Protein AF-A0A536A4E0-F1 (afdb_monomer)

Secondary structure (DSSP, 8-state):
-----HHHHHHH--HHHHHHHHHT-EEEEEEEE-TT-SSS-SEEEEEEEE-TTT--EEEEEEHHHHHHHHHHHHHHHHHHHHS-TT--EEEEE--SHHHHHHHHHHHHHS--SEEEEE-S-HHHHHHHHHHHHHH-TT-EEEE-SSHHHHHTT-SEEEE----SS-SB-GGGPPTT-EEEE----TT--SB-HHHHHHEEEEES-HHHHHSPTTTS-HHHHHHHHTTS--GGGEEEEHHHHHTTSS----STT-EEEEE----HHHHHHHHHHTT-SSSS-HHHHTT-S----------TT----------PPP--------

Structure (mmCIF, N/CA/C/O backbone):
data_AF-A0A536A4E0-F1
#
_entry.id   AF-A0A536A4E0-F1
#
loop_
_atom_site.group_PDB
_atom_site.id
_atom_site.type_symbol
_atom_site.label_atom_id
_atom_site.label_alt_id
_atom_site.label_comp_id
_atom_site.label_asym_id
_atom_site.label_entity_id
_atom_site.label_seq_id
_atom_site.pdbx_PDB_ins_code
_atom_site.Cartn_x
_atom_site.Cartn_y
_atom_site.Cartn_z
_atom_site.occupancy
_atom_site.B_iso_or_equiv
_atom_site.auth_seq_id
_atom_site.auth_comp_id
_atom_site.auth_asym_id
_atom_site.auth_atom_id
_atom_site.pdbx_PDB_model_num
ATOM 1 N N . MET A 1 1 ? -5.552 -1.462 -33.672 1.00 24.45 1 MET A N 1
ATOM 2 C CA . MET A 1 1 ? -5.777 -1.414 -32.212 1.00 24.45 1 MET A CA 1
ATOM 3 C C . MET A 1 1 ? -6.576 -2.650 -31.837 1.00 24.45 1 MET A C 1
ATOM 5 O O . MET A 1 1 ? -7.737 -2.724 -32.212 1.00 24.45 1 MET A O 1
ATOM 9 N N . LEU A 1 2 ? -5.950 -3.656 -31.220 1.00 24.73 2 LEU A N 1
ATOM 10 C CA . LEU A 1 2 ? -6.682 -4.824 -30.721 1.00 24.73 2 LEU A CA 1
ATOM 11 C C . LEU A 1 2 ? -7.363 -4.438 -29.401 1.00 24.73 2 LEU A C 1
ATOM 13 O O . LEU A 1 2 ? -6.677 -4.032 -28.465 1.00 24.73 2 LEU A O 1
ATOM 17 N N . ILE A 1 3 ? -8.688 -4.559 -29.330 1.00 29.17 3 ILE A N 1
ATOM 18 C CA . ILE A 1 3 ? -9.432 -4.496 -28.067 1.00 29.17 3 ILE A CA 1
ATOM 19 C C . ILE A 1 3 ? -9.631 -5.945 -27.630 1.00 29.17 3 ILE A C 1
ATOM 21 O O . ILE A 1 3 ? -10.444 -6.658 -28.208 1.00 29.17 3 ILE A O 1
ATOM 25 N N . LEU A 1 4 ? -8.835 -6.392 -26.661 1.00 31.45 4 LEU A N 1
ATOM 26 C CA . LEU A 1 4 ? -8.971 -7.718 -26.062 1.00 31.45 4 LEU A CA 1
ATOM 27 C C . LEU A 1 4 ? -9.980 -7.636 -24.915 1.00 31.45 4 LEU A C 1
ATOM 29 O O . LEU A 1 4 ? -9.878 -6.747 -24.066 1.00 31.45 4 LEU A O 1
ATOM 33 N N . SER A 1 5 ? -10.948 -8.551 -24.880 1.00 39.50 5 SER A N 1
ATOM 34 C CA . SER A 1 5 ? -11.827 -8.694 -23.718 1.00 39.50 5 SER A CA 1
ATOM 35 C C . SER A 1 5 ? -11.041 -9.241 -22.519 1.00 39.50 5 SER A C 1
ATOM 37 O O . SER A 1 5 ? -9.978 -9.843 -22.681 1.00 39.50 5 SER A O 1
ATOM 39 N N . ARG A 1 6 ? -11.563 -9.078 -21.295 1.00 40.00 6 ARG A N 1
ATOM 40 C CA . ARG A 1 6 ? -10.963 -9.683 -20.090 1.00 40.00 6 ARG A CA 1
ATOM 41 C C . ARG A 1 6 ? -10.754 -11.193 -20.260 1.00 40.00 6 ARG A C 1
ATOM 43 O O . ARG A 1 6 ? -9.684 -11.688 -19.937 1.00 40.00 6 ARG A O 1
ATOM 50 N N . SER A 1 7 ? -11.733 -11.885 -20.841 1.00 41.84 7 SER A N 1
ATOM 51 C CA . SER A 1 7 ? -11.654 -13.312 -21.160 1.00 41.84 7 SER A CA 1
ATOM 52 C C . SER A 1 7 ? -10.585 -13.650 -22.200 1.00 41.84 7 SER A C 1
ATOM 54 O O . SER A 1 7 ? -9.992 -14.720 -22.118 1.00 41.84 7 SER A O 1
ATOM 56 N N . ASP A 1 8 ? -10.312 -12.759 -23.158 1.00 39.84 8 ASP A N 1
ATOM 57 C CA . ASP A 1 8 ? -9.230 -12.967 -24.128 1.00 39.84 8 ASP A CA 1
ATOM 58 C C . ASP A 1 8 ? -7.868 -12.780 -23.464 1.00 39.84 8 ASP A C 1
ATOM 60 O O . ASP A 1 8 ? -6.952 -13.551 -23.719 1.00 39.84 8 ASP A O 1
ATOM 64 N N . VAL A 1 9 ? -7.739 -11.795 -22.569 1.00 43.88 9 VAL A N 1
ATOM 65 C CA . VAL A 1 9 ? -6.522 -11.595 -21.771 1.00 43.88 9 VAL A CA 1
ATOM 66 C C . VAL A 1 9 ? -6.274 -12.791 -20.851 1.00 43.88 9 VAL A C 1
ATOM 68 O O . VAL A 1 9 ? -5.160 -13.292 -20.817 1.00 43.88 9 VAL A O 1
ATOM 71 N N . GLU A 1 10 ? -7.299 -13.289 -20.160 1.00 45.94 10 GLU A N 1
ATOM 72 C CA . GLU A 1 10 ? -7.199 -14.464 -19.284 1.00 45.94 10 GLU A CA 1
ATOM 73 C C . GLU A 1 10 ? -6.893 -15.756 -20.064 1.00 45.94 10 GLU A C 1
ATOM 75 O O . GLU A 1 10 ? -6.156 -16.593 -19.561 1.00 45.94 10 GLU A O 1
ATOM 80 N N . ARG A 1 11 ? -7.381 -15.912 -21.306 1.00 48.38 11 ARG A N 1
ATOM 81 C CA . ARG A 1 11 ? -7.006 -17.041 -22.185 1.00 48.38 11 ARG A CA 1
ATOM 82 C C . ARG A 1 11 ? -5.598 -16.935 -22.766 1.00 48.38 11 ARG A C 1
ATOM 84 O O . ARG A 1 11 ? -4.997 -17.958 -23.072 1.00 48.38 11 ARG A O 1
ATOM 91 N N . LEU A 1 12 ? -5.109 -15.718 -22.994 1.00 45.66 12 LEU A N 1
ATOM 92 C CA . LEU A 1 12 ? -3.774 -15.460 -23.542 1.00 45.66 12 LEU A CA 1
ATOM 93 C C . LEU A 1 12 ? -2.687 -15.450 -22.457 1.00 45.66 12 LEU A C 1
ATOM 95 O O . LEU A 1 12 ? -1.509 -15.601 -22.775 1.00 45.66 12 LEU A O 1
ATOM 99 N N . LEU A 1 13 ? -3.073 -15.257 -21.196 1.00 54.03 13 LEU A N 1
ATOM 100 C CA . LEU A 1 13 ? -2.208 -15.413 -20.035 1.00 54.03 13 LEU A CA 1
ATOM 101 C C . LEU A 1 13 ? -2.169 -16.888 -19.642 1.00 54.03 13 LEU A C 1
ATOM 103 O O . LEU A 1 13 ? -3.025 -17.356 -18.902 1.00 54.03 13 LEU A O 1
ATOM 107 N N . ASP A 1 14 ? -1.157 -17.605 -20.118 1.00 60.28 14 ASP A N 1
ATOM 108 C CA . ASP A 1 14 ? -0.775 -18.891 -19.539 1.00 60.28 14 ASP A CA 1
ATOM 109 C C . ASP A 1 14 ? -0.191 -18.637 -18.131 1.00 60.28 14 ASP A C 1
ATOM 111 O O . ASP A 1 14 ? 0.866 -18.003 -18.025 1.00 60.28 14 ASP A O 1
ATOM 115 N N . PRO A 1 15 ? -0.864 -19.061 -17.041 1.00 64.31 15 PRO A N 1
ATOM 116 C CA . PRO A 1 15 ? -0.407 -18.798 -15.679 1.00 64.31 15 PRO A CA 1
ATOM 117 C C . PRO A 1 15 ? 0.912 -19.496 -15.338 1.00 64.31 15 PRO A C 1
ATOM 119 O O . PRO A 1 15 ? 1.683 -18.960 -14.541 1.00 64.31 15 PRO A O 1
ATOM 122 N N . ASP A 1 16 ? 1.185 -20.656 -15.937 1.00 66.75 16 ASP A N 1
ATOM 123 C CA . ASP A 1 16 ? 2.419 -21.403 -15.700 1.00 66.75 16 ASP A CA 1
ATOM 124 C C . ASP A 1 16 ? 3.579 -20.748 -16.445 1.00 66.75 16 ASP A C 1
ATOM 126 O O . ASP A 1 16 ? 4.623 -20.494 -15.842 1.00 66.75 16 ASP A O 1
ATOM 130 N N . ALA A 1 17 ? 3.366 -20.334 -17.697 1.00 64.06 17 ALA A N 1
ATOM 131 C CA . ALA A 1 17 ? 4.342 -19.512 -18.412 1.00 64.06 17 ALA A CA 1
ATOM 132 C C . ALA A 1 17 ? 4.569 -18.158 -17.717 1.00 64.06 17 ALA A C 1
ATOM 134 O O . ALA A 1 17 ? 5.697 -17.663 -17.689 1.00 64.06 17 ALA A O 1
ATOM 135 N N . LEU A 1 18 ? 3.522 -17.568 -17.124 1.00 64.81 18 LEU A N 1
ATOM 136 C CA . LEU A 1 18 ? 3.624 -16.349 -16.323 1.00 64.81 18 LEU A CA 1
ATOM 137 C C . LEU A 1 18 ? 4.481 -16.547 -15.082 1.00 64.81 18 LEU A C 1
ATOM 139 O O . LEU A 1 18 ? 5.359 -15.739 -14.775 1.00 64.81 18 LEU A O 1
ATOM 143 N N . ARG A 1 19 ? 4.249 -17.648 -14.379 1.00 69.25 19 ARG A N 1
ATOM 144 C CA . ARG A 1 19 ? 5.018 -18.018 -13.201 1.00 69.25 19 ARG A CA 1
ATOM 145 C C . ARG A 1 19 ? 6.475 -18.302 -13.549 1.00 69.25 19 ARG A C 1
ATOM 147 O O . ARG A 1 19 ? 7.355 -17.833 -12.831 1.00 69.25 19 ARG A O 1
ATOM 154 N N . GLU A 1 20 ? 6.735 -19.021 -14.637 1.00 69.12 20 GLU A N 1
ATOM 155 C CA . GLU A 1 20 ? 8.088 -19.321 -15.107 1.00 69.12 20 GLU A CA 1
ATOM 156 C C . GLU A 1 20 ? 8.836 -18.046 -15.514 1.00 69.12 20 GLU A C 1
ATOM 158 O O . GLU A 1 20 ? 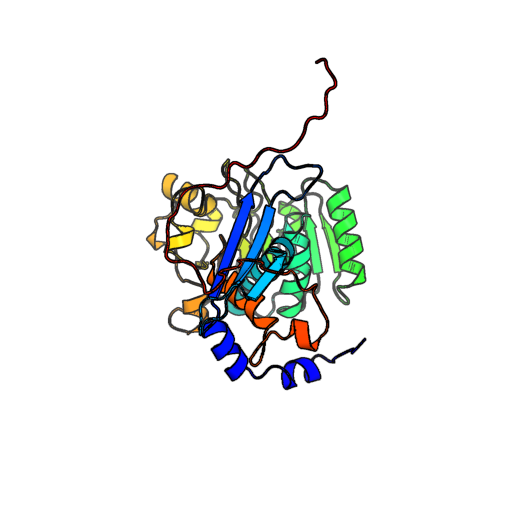9.971 -17.829 -15.089 1.00 69.12 20 GLU A O 1
ATOM 163 N N . ALA A 1 21 ? 8.199 -17.156 -16.275 1.00 66.50 21 ALA A N 1
ATOM 164 C CA . ALA A 1 21 ? 8.820 -15.904 -16.688 1.00 66.50 21 ALA A CA 1
ATOM 165 C C . ALA A 1 21 ? 9.108 -14.970 -15.507 1.00 66.50 21 ALA A C 1
ATOM 167 O O . ALA A 1 21 ? 10.151 -14.323 -15.500 1.00 66.50 21 ALA A O 1
ATOM 168 N N . ILE A 1 22 ? 8.223 -14.911 -14.503 1.00 72.50 22 ILE A N 1
ATOM 169 C CA . ILE A 1 22 ? 8.480 -14.162 -13.264 1.00 72.50 22 ILE A CA 1
ATOM 170 C C . ILE A 1 22 ? 9.631 -14.811 -12.485 1.00 72.50 22 ILE A C 1
ATOM 172 O O . ILE A 1 22 ? 10.501 -14.103 -11.986 1.00 72.50 22 ILE A O 1
ATOM 176 N N . ALA A 1 23 ? 9.673 -16.144 -12.399 1.00 73.56 23 ALA A N 1
ATOM 177 C CA . ALA A 1 23 ? 10.740 -16.864 -11.704 1.00 73.56 23 ALA A CA 1
ATOM 178 C C . ALA A 1 23 ? 12.114 -16.667 -12.364 1.00 73.56 23 ALA A C 1
ATOM 180 O O . ALA A 1 23 ? 13.131 -16.637 -11.676 1.00 73.56 23 ALA A O 1
ATOM 181 N N . ARG A 1 24 ? 12.140 -16.507 -13.690 1.00 77.88 24 ARG A N 1
ATOM 182 C CA . ARG A 1 24 ? 13.346 -16.230 -14.479 1.00 77.88 24 ARG A CA 1
ATOM 183 C C . ARG A 1 24 ? 13.567 -14.737 -14.731 1.00 77.88 24 ARG A C 1
ATOM 185 O O . ARG A 1 24 ? 14.484 -14.379 -15.466 1.00 77.88 24 ARG A O 1
ATOM 192 N N . ALA A 1 25 ? 12.742 -13.858 -14.162 1.00 80.31 25 ALA A N 1
ATOM 193 C CA . ALA A 1 25 ? 12.843 -12.428 -14.404 1.00 80.31 25 ALA A CA 1
ATOM 194 C C . ALA A 1 25 ? 14.144 -11.886 -13.807 1.00 80.31 25 ALA A C 1
ATOM 196 O O . ALA A 1 25 ? 14.329 -11.870 -12.591 1.00 80.31 25 ALA A O 1
ATOM 197 N N . MET A 1 26 ? 15.025 -11.395 -14.674 1.00 84.00 26 MET A N 1
ATOM 198 C CA . MET A 1 26 ? 16.243 -10.709 -14.274 1.00 84.00 26 MET A CA 1
ATOM 199 C C . MET A 1 26 ? 16.103 -9.235 -14.631 1.00 84.00 26 MET A C 1
ATOM 201 O O . MET A 1 26 ? 16.149 -8.859 -15.801 1.00 84.00 26 MET A O 1
ATOM 205 N N . ALA A 1 27 ? 15.873 -8.400 -13.623 1.00 87.38 27 ALA A N 1
ATOM 206 C CA . ALA A 1 27 ? 15.694 -6.970 -13.810 1.00 87.38 27 ALA A CA 1
ATOM 207 C C . ALA A 1 27 ? 16.305 -6.188 -12.653 1.00 87.38 27 ALA A C 1
ATOM 209 O O . ALA A 1 27 ? 16.303 -6.651 -11.512 1.00 87.38 27 ALA A O 1
ATOM 210 N N . ASP A 1 28 ? 16.770 -4.984 -12.959 1.00 89.19 28 ASP A N 1
ATOM 211 C CA . ASP A 1 28 ? 17.204 -4.014 -11.965 1.00 89.19 28 ASP A CA 1
ATOM 212 C C . ASP A 1 28 ? 16.471 -2.687 -12.162 1.00 89.19 28 ASP A C 1
ATOM 214 O O . ASP A 1 28 ? 16.148 -2.291 -13.287 1.00 89.19 28 ASP A O 1
ATOM 218 N N . LYS A 1 29 ? 16.194 -1.999 -11.055 1.00 90.19 29 LYS A N 1
ATOM 219 C CA . LYS A 1 29 ? 15.533 -0.697 -11.059 1.00 90.19 29 LYS A CA 1
ATOM 220 C C . LYS A 1 29 ? 16.447 0.340 -10.443 1.00 90.19 29 LYS A C 1
ATOM 222 O O . LYS A 1 29 ? 16.671 0.353 -9.234 1.00 90.19 29 LYS A O 1
ATOM 227 N N . LEU A 1 30 ? 16.825 1.316 -11.255 1.00 90.31 30 LEU A N 1
ATOM 228 C CA . LEU A 1 30 ? 17.465 2.526 -10.767 1.00 90.31 30 LEU A CA 1
ATOM 229 C C . LEU A 1 30 ? 16.371 3.531 -10.433 1.00 90.31 30 LEU A C 1
ATOM 231 O O . LEU A 1 30 ? 15.637 3.960 -11.320 1.00 90.31 30 LEU A O 1
ATOM 235 N N . VAL A 1 31 ? 16.242 3.892 -9.157 1.00 88.19 31 VAL A N 1
ATOM 236 C CA . VAL A 1 31 ? 15.226 4.833 -8.672 1.00 88.19 31 VAL A CA 1
ATOM 237 C C . VAL A 1 31 ? 15.861 5.942 -7.846 1.00 88.19 31 VAL A C 1
ATOM 239 O O . VAL A 1 31 ? 16.783 5.716 -7.068 1.00 88.19 31 VAL A O 1
ATOM 242 N N . SER A 1 32 ? 15.333 7.152 -8.002 1.00 87.44 32 SER A N 1
ATOM 243 C CA . SER A 1 32 ? 15.696 8.320 -7.205 1.00 87.44 32 SER A CA 1
ATOM 244 C C . SER A 1 32 ? 14.460 8.979 -6.597 1.00 87.44 32 SER A C 1
ATOM 246 O O . SER A 1 32 ? 13.379 8.947 -7.188 1.00 87.44 32 SER A O 1
ATOM 248 N N . LEU A 1 33 ? 14.634 9.585 -5.419 1.00 85.06 33 LEU A N 1
ATOM 249 C CA . LEU A 1 33 ? 13.601 10.325 -4.697 1.00 85.06 33 LEU A CA 1
ATOM 250 C C . LEU A 1 33 ? 14.091 11.743 -4.389 1.00 85.06 33 LEU A C 1
ATOM 252 O O . LEU A 1 33 ? 14.975 11.941 -3.560 1.00 85.06 33 LEU A O 1
ATOM 256 N N . PHE A 1 34 ? 13.467 12.732 -5.023 1.00 86.12 34 PHE A N 1
ATOM 257 C CA . PHE A 1 34 ? 13.730 14.156 -4.821 1.00 86.12 34 PHE A CA 1
ATOM 258 C C . PHE A 1 34 ? 12.424 14.883 -4.460 1.00 86.12 34 PHE A C 1
ATOM 260 O O . PHE A 1 34 ? 11.713 15.373 -5.341 1.00 86.12 34 PHE A O 1
ATOM 267 N N . PRO A 1 35 ? 12.085 14.993 -3.160 1.00 78.06 35 PRO A N 1
ATOM 268 C CA . PRO A 1 35 ? 10.810 15.558 -2.703 1.00 78.06 35 PRO A CA 1
ATOM 269 C C . PRO A 1 35 ? 10.533 17.008 -3.112 1.00 78.06 35 PRO A C 1
ATOM 271 O O . PRO A 1 35 ? 9.383 17.436 -3.110 1.00 78.06 35 PRO A O 1
ATOM 274 N N . ARG A 1 36 ? 11.585 17.773 -3.429 1.00 84.00 36 ARG A N 1
ATOM 275 C CA . ARG A 1 36 ? 11.497 19.195 -3.797 1.00 84.00 36 ARG A CA 1
ATOM 276 C C . ARG A 1 36 ? 11.239 19.434 -5.287 1.00 84.00 36 ARG A C 1
ATOM 278 O O . ARG A 1 36 ? 11.122 20.588 -5.682 1.00 84.00 36 ARG A O 1
ATOM 285 N N . ASN A 1 37 ? 11.154 18.383 -6.102 1.00 85.62 37 ASN A N 1
ATOM 286 C CA . ASN A 1 37 ? 10.825 18.526 -7.516 1.00 85.62 37 ASN A CA 1
ATOM 287 C C . ASN A 1 37 ? 9.394 19.065 -7.679 1.00 85.62 37 ASN A C 1
ATOM 289 O O . ASN A 1 37 ? 8.442 18.487 -7.150 1.00 85.62 37 ASN A O 1
ATOM 293 N N . THR A 1 38 ? 9.248 20.171 -8.411 1.00 78.69 38 THR A N 1
ATOM 294 C CA . THR A 1 38 ? 7.953 20.813 -8.709 1.00 78.69 38 THR A CA 1
ATOM 295 C C . THR A 1 38 ? 7.640 20.854 -10.203 1.00 78.69 38 THR A C 1
ATOM 297 O O . THR A 1 38 ? 6.469 20.857 -10.573 1.00 78.69 38 THR A O 1
ATOM 300 N N . ASP A 1 39 ? 8.668 20.848 -11.054 1.00 85.31 39 ASP A N 1
ATOM 301 C CA . ASP A 1 39 ? 8.597 20.863 -12.520 1.00 85.31 39 ASP A CA 1
ATOM 302 C C . ASP A 1 39 ? 8.691 19.459 -13.147 1.00 85.31 39 ASP A C 1
ATOM 304 O O . ASP A 1 39 ? 8.518 19.295 -14.353 1.00 85.31 39 ASP A O 1
ATOM 308 N N . ARG A 1 40 ? 8.970 18.441 -12.327 1.00 83.75 40 ARG A N 1
ATOM 309 C CA . ARG A 1 40 ? 9.138 17.036 -12.715 1.00 83.75 40 ARG A CA 1
ATOM 310 C C . ARG A 1 40 ? 8.699 16.094 -11.583 1.00 83.75 40 ARG A C 1
ATOM 312 O O . ARG A 1 40 ? 8.506 16.554 -10.454 1.00 83.75 40 ARG A O 1
ATOM 319 N N . PRO A 1 41 ? 8.551 14.785 -11.839 1.00 80.94 41 PRO A N 1
ATOM 320 C CA . PRO A 1 41 ? 8.186 13.807 -10.815 1.00 80.94 41 PRO A CA 1
ATOM 321 C C . PRO A 1 41 ? 9.178 13.751 -9.641 1.00 80.94 41 PRO A C 1
ATOM 323 O O . PRO A 1 41 ? 10.391 13.912 -9.807 1.00 80.94 41 PRO A O 1
ATOM 326 N N . THR A 1 42 ? 8.664 13.507 -8.429 1.00 82.12 42 THR A N 1
ATOM 327 C CA . THR A 1 42 ? 9.500 13.337 -7.224 1.00 82.12 42 THR A CA 1
ATOM 328 C C . THR A 1 42 ? 10.206 11.988 -7.198 1.00 82.12 42 THR A C 1
ATOM 330 O O . THR A 1 42 ? 11.315 11.903 -6.679 1.00 82.12 42 THR A O 1
ATOM 333 N N . HIS A 1 43 ? 9.583 10.955 -7.767 1.00 82.94 43 HIS A N 1
ATOM 334 C CA . HIS A 1 43 ? 10.200 9.659 -8.017 1.00 82.94 43 HIS A CA 1
ATOM 335 C C . HIS A 1 43 ? 10.488 9.550 -9.505 1.00 82.94 43 HIS A C 1
ATOM 337 O O . HIS A 1 43 ? 9.579 9.704 -10.313 1.00 82.94 43 HIS A O 1
ATOM 343 N N . GLN A 1 44 ? 11.736 9.271 -9.852 1.00 87.19 44 GLN A N 1
ATOM 344 C CA . GLN A 1 44 ? 12.140 9.000 -11.227 1.00 87.19 44 GLN A CA 1
ATOM 345 C C . GLN A 1 44 ? 12.862 7.666 -11.235 1.00 87.19 44 GLN A C 1
ATOM 347 O O . GLN A 1 44 ? 13.720 7.430 -10.377 1.00 87.19 44 GLN A O 1
ATOM 352 N N . ALA A 1 45 ? 12.502 6.798 -12.174 1.00 85.81 45 ALA A N 1
ATOM 353 C CA . ALA A 1 45 ? 13.101 5.484 -12.263 1.00 85.81 45 ALA A CA 1
ATOM 354 C C . ALA A 1 45 ? 13.213 4.994 -13.701 1.00 85.81 45 ALA A C 1
ATOM 356 O O . ALA A 1 45 ? 12.401 5.335 -14.559 1.00 85.81 45 ALA A O 1
ATOM 357 N N . VAL A 1 46 ? 14.194 4.129 -13.918 1.00 87.56 46 VAL A N 1
ATOM 358 C CA . VAL A 1 46 ? 14.295 3.278 -15.100 1.00 87.56 46 VAL A CA 1
ATOM 359 C C . VAL A 1 46 ? 14.445 1.836 -14.649 1.00 87.56 46 VAL A C 1
ATOM 361 O O . VAL A 1 46 ? 15.049 1.565 -13.609 1.00 87.56 46 VAL A O 1
ATOM 364 N N . ILE A 1 47 ? 13.881 0.917 -15.424 1.00 85.12 47 ILE A N 1
ATOM 365 C CA . ILE A 1 47 ? 14.032 -0.519 -15.198 1.00 85.12 47 ILE A CA 1
ATOM 366 C C . ILE A 1 47 ? 14.782 -1.105 -16.381 1.00 85.12 47 ILE A C 1
ATOM 368 O O . ILE A 1 47 ? 14.374 -0.920 -17.528 1.00 85.12 47 ILE A O 1
ATOM 372 N N . VAL A 1 48 ? 15.867 -1.815 -16.095 1.00 87.19 48 VAL A N 1
ATOM 373 C CA . VAL A 1 48 ? 16.595 -2.606 -17.082 1.00 87.19 48 VAL A CA 1
ATOM 374 C C . VAL A 1 48 ? 16.197 -4.057 -16.886 1.00 87.19 48 VAL A C 1
ATOM 376 O O . VAL A 1 48 ? 16.413 -4.611 -15.814 1.00 87.19 48 VAL A O 1
ATOM 379 N N . ALA A 1 49 ? 15.612 -4.666 -17.912 1.00 84.44 49 ALA A N 1
ATOM 380 C CA . ALA A 1 49 ? 15.410 -6.107 -17.962 1.00 84.44 49 ALA A CA 1
ATOM 381 C C . ALA A 1 49 ? 16.537 -6.750 -18.767 1.00 84.44 49 ALA A C 1
ATOM 383 O O . ALA A 1 49 ? 16.953 -6.219 -19.801 1.00 84.44 49 ALA A O 1
ATOM 384 N N . PHE A 1 50 ? 16.997 -7.901 -18.301 1.00 82.38 50 PHE A N 1
ATOM 385 C CA . PHE A 1 50 ? 18.068 -8.683 -18.891 1.00 82.38 50 PHE A CA 1
ATOM 386 C C . PHE A 1 50 ? 17.534 -10.029 -19.368 1.00 82.38 50 PHE A C 1
ATOM 388 O O . PHE A 1 50 ? 16.556 -10.557 -18.837 1.00 82.38 50 PHE A O 1
ATOM 395 N N . ASP A 1 51 ? 18.193 -10.587 -20.374 1.00 81.06 51 ASP A N 1
ATOM 396 C CA . ASP A 1 51 ? 17.988 -11.971 -20.770 1.00 81.06 51 ASP A CA 1
ATOM 397 C C . ASP A 1 51 ? 18.599 -12.889 -19.692 1.00 81.06 51 ASP A C 1
ATOM 399 O O . ASP A 1 51 ? 19.807 -12.809 -19.450 1.00 81.06 51 ASP A O 1
ATOM 403 N N . PRO A 1 52 ? 17.807 -13.740 -19.018 1.00 79.19 52 PRO A N 1
ATOM 404 C CA . PRO A 1 52 ? 18.328 -14.611 -17.970 1.00 79.19 52 PRO A CA 1
ATOM 405 C C . PRO A 1 52 ? 19.278 -15.696 -18.492 1.00 79.19 52 PRO A C 1
ATOM 407 O O . PRO A 1 52 ? 20.049 -16.233 -17.703 1.00 79.19 52 PRO A O 1
ATOM 410 N N . ASP A 1 53 ? 19.250 -16.020 -19.790 1.00 82.38 53 ASP A N 1
ATOM 411 C CA . ASP A 1 53 ? 20.081 -17.082 -20.369 1.00 82.38 53 ASP A CA 1
ATOM 412 C C . ASP A 1 53 ? 21.506 -16.621 -20.687 1.00 82.38 53 ASP A C 1
ATOM 414 O O . ASP A 1 53 ? 22.429 -17.433 -20.720 1.00 82.38 53 ASP A O 1
ATOM 418 N N . ASN A 1 54 ? 21.710 -15.325 -20.931 1.00 82.62 54 ASN A N 1
ATOM 419 C CA . ASN A 1 54 ? 23.014 -14.798 -21.350 1.00 82.62 54 ASN A CA 1
ATOM 420 C C . ASN A 1 54 ? 23.412 -13.466 -20.694 1.00 82.62 54 ASN A C 1
ATOM 422 O O . ASN A 1 54 ? 24.507 -12.969 -20.945 1.00 82.62 54 ASN A O 1
ATOM 426 N N . GLY A 1 55 ? 22.554 -12.875 -19.863 1.00 82.06 55 GLY A N 1
ATOM 427 C CA . GLY A 1 55 ? 22.842 -11.629 -19.156 1.00 82.06 55 GLY A CA 1
ATOM 428 C C . GLY A 1 55 ? 22.791 -10.368 -20.016 1.00 82.06 55 GLY A C 1
ATOM 429 O O . GLY A 1 55 ? 23.098 -9.290 -19.511 1.00 82.06 55 GLY A O 1
ATOM 430 N N . SER A 1 56 ? 22.408 -10.457 -21.292 1.00 82.19 56 SER A N 1
ATOM 431 C CA . SER A 1 56 ? 22.370 -9.283 -22.168 1.00 82.19 56 SER A CA 1
ATOM 432 C C . SER A 1 56 ? 21.250 -8.326 -21.749 1.00 82.19 56 SER A C 1
ATOM 434 O O . SER A 1 56 ? 20.127 -8.780 -21.506 1.00 82.19 56 SER A O 1
ATOM 436 N N . PRO A 1 57 ? 21.497 -7.001 -21.702 1.00 82.12 57 PRO A N 1
ATOM 437 C CA . PRO A 1 57 ? 20.444 -6.012 -21.518 1.00 82.12 57 PRO A CA 1
ATOM 438 C C . PRO A 1 57 ? 19.453 -6.098 -22.665 1.00 82.12 57 PRO A C 1
ATOM 440 O O . PRO A 1 57 ? 19.820 -6.136 -23.839 1.00 82.12 57 PRO A O 1
ATOM 443 N N . ALA A 1 58 ? 18.184 -6.123 -22.311 1.00 80.00 58 ALA A N 1
ATOM 444 C CA . ALA A 1 58 ? 17.178 -6.644 -23.201 1.00 80.00 58 ALA A CA 1
ATOM 445 C C . ALA A 1 58 ? 16.019 -5.661 -23.382 1.00 80.00 58 ALA A C 1
ATOM 447 O O . ALA A 1 58 ? 15.511 -5.505 -24.491 1.00 80.00 58 ALA A O 1
ATOM 448 N N . ALA A 1 59 ? 15.683 -4.910 -22.330 1.00 79.19 59 ALA A N 1
ATOM 449 C CA . ALA A 1 59 ? 14.829 -3.733 -22.421 1.00 79.19 59 ALA A CA 1
ATOM 450 C C . ALA A 1 59 ? 15.231 -2.670 -21.392 1.00 79.19 59 ALA A C 1
ATOM 452 O O . ALA A 1 59 ? 15.604 -2.999 -20.268 1.00 79.19 59 ALA A O 1
ATOM 453 N N . LEU A 1 60 ? 15.093 -1.398 -21.773 1.00 82.81 60 LEU A N 1
ATOM 454 C CA . LEU A 1 60 ? 15.097 -0.253 -20.864 1.00 82.81 60 LEU A CA 1
ATOM 455 C C . LEU A 1 60 ? 13.683 0.331 -20.851 1.00 82.81 60 LEU A C 1
ATOM 457 O O . LEU A 1 60 ? 13.161 0.710 -21.899 1.00 82.81 60 LEU A O 1
ATOM 461 N N . MET A 1 61 ? 13.065 0.376 -19.678 1.00 84.12 61 MET A N 1
ATOM 462 C CA . MET A 1 61 ? 11.662 0.744 -19.499 1.00 84.12 61 MET A CA 1
ATOM 463 C C . MET A 1 61 ? 11.511 1.925 -18.546 1.00 84.12 61 MET A C 1
ATOM 465 O O . MET A 1 61 ? 12.336 2.137 -17.653 1.00 84.12 61 MET A O 1
ATOM 469 N N . ASP A 1 62 ? 10.420 2.669 -18.730 1.00 82.88 62 ASP A N 1
ATOM 470 C CA . ASP A 1 62 ? 9.989 3.708 -17.798 1.00 82.88 62 ASP A CA 1
ATOM 471 C C . ASP A 1 62 ? 9.654 3.071 -16.440 1.00 82.88 62 ASP A C 1
ATOM 473 O O . ASP A 1 62 ? 8.697 2.305 -16.293 1.00 82.88 62 ASP A O 1
ATOM 477 N N . GLY A 1 63 ? 10.471 3.381 -15.436 1.00 84.19 63 GLY A N 1
ATOM 478 C CA . GLY A 1 63 ? 10.307 2.851 -14.093 1.00 84.19 63 GLY A CA 1
ATOM 479 C C . GLY A 1 63 ? 9.275 3.607 -13.260 1.00 84.19 63 GLY A C 1
ATOM 480 O O . GLY A 1 63 ? 8.836 3.064 -12.246 1.00 84.19 63 GLY A O 1
ATOM 481 N N . GLU A 1 64 ? 8.868 4.823 -13.638 1.00 83.75 64 GLU A N 1
ATOM 482 C CA . GLU A 1 64 ? 7.833 5.581 -12.925 1.00 83.75 64 GLU A CA 1
ATOM 483 C C . GLU A 1 64 ? 6.470 4.920 -13.125 1.00 83.75 64 GLU A C 1
ATOM 485 O O . GLU A 1 64 ? 5.787 4.596 -12.147 1.00 83.75 64 GLU A O 1
ATOM 490 N N . ALA A 1 65 ? 6.106 4.649 -14.382 1.00 84.06 65 ALA A N 1
ATOM 491 C CA . ALA A 1 65 ? 4.846 3.992 -14.718 1.00 84.06 65 ALA A CA 1
ATOM 492 C C . ALA A 1 65 ? 4.757 2.591 -14.092 1.00 84.06 65 ALA A C 1
ATOM 494 O O . ALA A 1 65 ? 3.744 2.247 -13.470 1.00 84.06 65 ALA A O 1
ATOM 495 N N . ILE A 1 66 ? 5.840 1.810 -14.189 1.00 86.00 66 ILE A N 1
ATOM 496 C CA . ILE A 1 66 ? 5.916 0.472 -13.595 1.00 86.00 66 ILE A CA 1
ATOM 497 C C . ILE A 1 66 ? 5.849 0.553 -12.066 1.00 86.00 66 ILE A C 1
ATOM 499 O O . ILE A 1 66 ? 5.067 -0.179 -11.461 1.00 86.00 66 ILE A O 1
ATOM 503 N N . THR A 1 67 ? 6.577 1.479 -11.429 1.00 89.19 67 THR A N 1
ATOM 504 C CA . THR A 1 67 ? 6.526 1.667 -9.968 1.00 89.19 67 THR A CA 1
ATOM 505 C C . THR A 1 67 ? 5.118 2.041 -9.504 1.00 89.19 67 THR A C 1
ATOM 507 O O . THR A 1 67 ? 4.631 1.494 -8.516 1.00 89.19 67 THR A O 1
ATOM 510 N N . ALA A 1 68 ? 4.423 2.931 -10.213 1.00 91.00 68 ALA A N 1
ATOM 511 C CA . ALA A 1 68 ? 3.045 3.287 -9.887 1.00 91.00 68 ALA A CA 1
ATOM 512 C C . ALA A 1 68 ? 2.110 2.069 -9.953 1.00 91.00 68 ALA A C 1
ATOM 514 O O . ALA A 1 68 ? 1.338 1.824 -9.023 1.00 91.00 68 ALA A O 1
ATOM 515 N N . ALA A 1 69 ? 2.197 1.289 -11.032 1.00 90.81 69 ALA A N 1
ATOM 516 C CA . ALA A 1 69 ? 1.355 0.119 -11.236 1.00 90.81 69 ALA A CA 1
ATOM 517 C C . ALA A 1 69 ? 1.636 -0.985 -10.207 1.00 90.81 69 ALA A C 1
ATOM 519 O O . ALA A 1 69 ? 0.704 -1.479 -9.570 1.00 90.81 69 ALA A O 1
ATOM 520 N N . ARG A 1 70 ? 2.909 -1.346 -10.008 1.00 92.38 70 ARG A N 1
ATOM 521 C CA . ARG A 1 70 ? 3.306 -2.462 -9.139 1.00 92.38 70 ARG A CA 1
ATOM 522 C C . ARG A 1 70 ? 3.077 -2.166 -7.656 1.00 92.38 70 ARG A C 1
ATOM 524 O O . ARG A 1 70 ? 2.616 -3.051 -6.942 1.00 92.38 70 ARG A O 1
ATOM 531 N N . THR A 1 71 ? 3.296 -0.927 -7.199 1.00 95.69 71 THR A N 1
ATOM 532 C CA . THR A 1 71 ? 2.971 -0.533 -5.816 1.00 95.69 71 THR A CA 1
ATOM 533 C C . THR A 1 71 ? 1.468 -0.660 -5.559 1.00 95.69 71 THR A C 1
ATOM 535 O O . THR A 1 71 ? 1.055 -1.293 -4.589 1.00 95.69 71 THR A O 1
ATOM 538 N N . ALA A 1 72 ? 0.634 -0.133 -6.462 1.00 97.75 72 ALA A N 1
ATOM 539 C CA . ALA A 1 72 ? -0.817 -0.234 -6.333 1.00 97.75 72 ALA A CA 1
ATOM 540 C C . ALA A 1 72 ? -1.327 -1.683 -6.439 1.00 97.75 72 ALA A C 1
ATOM 542 O O . ALA A 1 72 ? -2.286 -2.045 -5.757 1.00 97.75 72 ALA A O 1
ATOM 543 N N . ALA A 1 73 ? -0.686 -2.524 -7.258 1.00 96.56 73 ALA A N 1
ATOM 544 C CA . ALA A 1 73 ? -0.996 -3.949 -7.355 1.00 96.56 73 ALA A CA 1
ATOM 545 C C . ALA A 1 73 ? -0.678 -4.700 -6.051 1.00 96.56 73 ALA A C 1
ATOM 547 O O . ALA A 1 73 ? -1.493 -5.511 -5.614 1.00 96.56 73 ALA A O 1
ATOM 548 N N . GLY A 1 74 ? 0.441 -4.385 -5.387 1.00 97.38 74 GLY A N 1
ATOM 549 C CA . GLY A 1 74 ? 0.770 -4.924 -4.063 1.00 97.38 74 GLY A CA 1
ATOM 550 C C . GLY A 1 74 ? -0.299 -4.586 -3.020 1.00 97.38 74 GLY A C 1
ATOM 551 O O . GLY A 1 74 ? -0.794 -5.475 -2.330 1.00 97.38 74 GLY A O 1
ATOM 552 N N . SER A 1 75 ? -0.745 -3.327 -2.969 1.00 98.69 75 SER A N 1
ATOM 553 C CA . SER A 1 75 ? -1.859 -2.915 -2.101 1.00 98.69 75 SER A CA 1
ATOM 554 C C . SER A 1 75 ? -3.200 -3.549 -2.479 1.00 98.69 75 SER A C 1
ATOM 556 O O . SER A 1 75 ? -4.012 -3.840 -1.603 1.00 98.69 75 SER A O 1
ATOM 558 N N . ALA A 1 76 ? -3.456 -3.799 -3.765 1.00 98.50 76 ALA A N 1
ATOM 559 C CA . ALA A 1 76 ? -4.652 -4.520 -4.197 1.00 98.50 76 ALA A CA 1
ATOM 560 C C . ALA A 1 76 ? -4.629 -5.988 -3.747 1.00 98.50 76 ALA A C 1
ATOM 562 O O . ALA A 1 76 ? -5.629 -6.466 -3.217 1.00 98.50 76 ALA A O 1
ATOM 563 N N . LEU A 1 77 ? -3.488 -6.671 -3.869 1.00 97.94 77 LEU A N 1
ATOM 564 C CA . LEU A 1 77 ? -3.310 -8.028 -3.350 1.00 97.94 77 LEU A CA 1
ATOM 565 C C . LEU A 1 77 ? -3.471 -8.068 -1.825 1.00 97.94 77 LEU A C 1
ATOM 567 O O . LEU A 1 77 ? -4.224 -8.888 -1.304 1.00 97.94 77 LEU A O 1
ATOM 571 N N . ALA A 1 78 ? -2.832 -7.141 -1.108 1.00 98.56 78 ALA A N 1
ATOM 572 C CA . ALA A 1 78 ? -2.993 -7.018 0.336 1.00 98.56 78 ALA A CA 1
ATOM 573 C C . ALA A 1 78 ? -4.459 -6.784 0.728 1.00 98.56 78 ALA A C 1
ATOM 575 O O . ALA A 1 78 ? -4.968 -7.448 1.626 1.00 98.56 78 ALA A O 1
ATOM 576 N N . THR A 1 79 ? -5.170 -5.918 0.005 1.00 98.81 79 THR A N 1
ATOM 577 C CA . THR A 1 79 ? -6.606 -5.683 0.216 1.00 98.81 79 THR A CA 1
ATOM 578 C C . THR A 1 79 ? -7.424 -6.946 -0.025 1.00 98.81 79 THR A C 1
ATOM 580 O O . THR A 1 79 ? -8.330 -7.238 0.755 1.00 98.81 79 THR A O 1
ATOM 583 N N . ASP A 1 80 ? -7.121 -7.721 -1.067 1.00 98.19 80 ASP A N 1
ATOM 584 C CA . ASP A 1 80 ? -7.872 -8.941 -1.354 1.00 98.19 80 ASP A CA 1
ATOM 585 C C . ASP A 1 80 ? -7.741 -9.998 -0.241 1.00 98.19 80 ASP A C 1
ATOM 587 O O . ASP A 1 80 ? -8.732 -10.645 0.134 1.00 98.19 80 ASP A O 1
ATOM 591 N N . LEU A 1 81 ? -6.535 -10.104 0.323 1.00 98.19 81 LEU A N 1
ATOM 592 C CA . LEU A 1 81 ? -6.172 -11.054 1.375 1.00 98.19 81 LEU A CA 1
ATOM 593 C C . LEU A 1 81 ? -6.574 -10.596 2.787 1.00 98.19 81 LEU A C 1
ATOM 595 O O . LEU A 1 81 ? -6.859 -11.432 3.643 1.00 98.19 81 LEU A O 1
ATOM 599 N N . LEU A 1 82 ? -6.585 -9.285 3.056 1.00 98.62 82 LEU A N 1
ATOM 600 C CA . LEU A 1 82 ? -6.691 -8.739 4.418 1.00 98.62 82 LEU A CA 1
ATOM 601 C C . LEU A 1 82 ? -7.947 -7.912 4.675 1.00 98.62 82 LEU A C 1
ATOM 603 O O . LEU A 1 82 ? -8.360 -7.800 5.830 1.00 98.62 82 LEU A O 1
ATOM 607 N N . ALA A 1 83 ? -8.571 -7.315 3.660 1.00 98.56 83 ALA A N 1
ATOM 608 C CA . ALA A 1 83 ? -9.821 -6.592 3.862 1.00 98.56 83 ALA A CA 1
ATOM 609 C C . ALA A 1 83 ? -10.998 -7.564 3.979 1.00 98.56 83 ALA A C 1
ATOM 611 O O . ALA A 1 83 ? -11.022 -8.625 3.348 1.00 98.56 83 ALA A O 1
ATOM 612 N N . ARG A 1 84 ? -12.022 -7.165 4.743 1.00 97.94 84 ARG A N 1
ATOM 613 C CA . ARG A 1 84 ? -13.307 -7.876 4.767 1.00 97.94 84 ARG A CA 1
ATOM 614 C C . ARG A 1 84 ? -13.842 -8.031 3.337 1.00 97.94 84 ARG A C 1
ATOM 616 O O . ARG A 1 84 ? -13.681 -7.133 2.507 1.00 97.94 84 ARG A O 1
ATOM 623 N N . LYS A 1 85 ? -14.478 -9.169 3.043 1.00 95.31 85 LYS A N 1
ATOM 624 C CA . LYS A 1 85 ? -15.034 -9.439 1.706 1.00 95.31 85 LYS A CA 1
ATOM 625 C C . LYS A 1 85 ? -16.143 -8.444 1.333 1.00 95.31 85 LYS A C 1
ATOM 627 O O . LYS A 1 85 ? -16.164 -7.978 0.203 1.00 95.31 85 LYS A O 1
ATOM 632 N N . GLU A 1 86 ? -16.929 -8.012 2.320 1.00 96.00 86 GLU A N 1
ATOM 633 C CA . GLU A 1 86 ? -18.001 -7.007 2.186 1.00 96.00 86 GLU A CA 1
ATOM 634 C C . GLU A 1 86 ? -17.519 -5.541 2.199 1.00 96.00 86 GLU A C 1
ATOM 636 O O . GLU A 1 86 ? -18.324 -4.621 2.338 1.00 96.00 86 GLU A O 1
ATOM 641 N N . ALA A 1 87 ? -16.208 -5.286 2.124 1.00 98.00 87 ALA A N 1
ATOM 642 C CA . ALA A 1 87 ? -15.684 -3.922 2.126 1.00 98.00 87 ALA A CA 1
ATOM 643 C C . ALA A 1 87 ? -16.206 -3.126 0.915 1.00 98.00 87 ALA A C 1
ATOM 645 O O . ALA A 1 87 ? -15.958 -3.499 -0.232 1.00 98.00 87 ALA A O 1
ATOM 646 N N . ALA A 1 88 ? -16.886 -2.006 1.175 1.00 97.38 88 ALA A N 1
ATOM 647 C CA . ALA A 1 88 ? -17.620 -1.242 0.168 1.00 97.38 88 ALA A CA 1
ATOM 648 C C . ALA A 1 88 ? -17.318 0.269 0.188 1.00 97.38 88 ALA A C 1
ATOM 650 O O . ALA A 1 88 ? -17.671 0.969 -0.764 1.00 97.38 88 ALA A O 1
ATOM 651 N N . VAL A 1 89 ? -16.653 0.784 1.226 1.00 98.56 89 VAL A N 1
ATOM 652 C CA . VAL A 1 89 ? -16.241 2.191 1.341 1.00 98.56 89 VAL A CA 1
ATOM 653 C C . VAL A 1 89 ? -14.717 2.305 1.316 1.00 98.56 89 VAL A C 1
ATOM 655 O O . VAL A 1 89 ? -14.035 1.808 2.213 1.00 98.56 89 VAL A O 1
ATOM 658 N N . LEU A 1 90 ? -14.190 3.000 0.306 1.00 98.75 90 LEU A N 1
ATOM 659 C CA . LEU A 1 90 ? -12.763 3.289 0.153 1.00 98.75 90 LEU A CA 1
ATOM 660 C C . LEU A 1 90 ? -12.460 4.746 0.515 1.00 98.75 90 LEU A C 1
ATOM 662 O O . LEU A 1 90 ? -13.058 5.658 -0.049 1.00 98.75 90 LEU A O 1
ATOM 666 N N . ALA A 1 91 ? -11.473 4.976 1.375 1.00 98.81 91 ALA A N 1
ATOM 667 C CA . ALA A 1 91 ? -10.843 6.277 1.573 1.00 98.81 91 ALA A CA 1
ATOM 668 C C . ALA A 1 91 ? -9.463 6.306 0.903 1.00 98.81 91 ALA A C 1
ATOM 670 O O . ALA A 1 91 ? -8.627 5.449 1.170 1.00 98.81 91 ALA A O 1
ATOM 671 N N . VAL A 1 92 ? -9.196 7.302 0.061 1.00 98.75 92 VAL A N 1
ATOM 672 C CA . VAL A 1 92 ? -7.884 7.543 -0.553 1.00 98.75 92 VAL A CA 1
ATOM 673 C C . VAL A 1 92 ? -7.325 8.856 -0.027 1.00 98.75 92 VAL A C 1
ATOM 675 O O . VAL A 1 92 ? -7.913 9.923 -0.225 1.00 98.75 92 VAL A O 1
ATOM 678 N N . ILE A 1 93 ? -6.186 8.763 0.653 1.00 98.69 93 ILE A N 1
ATOM 679 C CA . ILE A 1 93 ? -5.492 9.885 1.276 1.00 98.69 93 ILE A CA 1
ATOM 680 C C . ILE A 1 93 ? -4.256 10.213 0.442 1.00 98.69 93 ILE A C 1
ATOM 682 O O . ILE A 1 93 ? -3.336 9.401 0.309 1.00 98.69 93 ILE A O 1
ATOM 686 N N . GLY A 1 94 ? -4.255 11.408 -0.144 1.00 97.56 94 GLY A N 1
ATOM 687 C CA . GLY A 1 94 ? -3.304 11.836 -1.166 1.00 97.56 94 GLY A CA 1
ATOM 688 C C . GLY A 1 94 ? -3.961 12.024 -2.535 1.00 97.56 94 GLY A C 1
ATOM 689 O O . GLY A 1 94 ? -5.042 11.518 -2.819 1.00 97.56 94 GLY A O 1
ATOM 690 N N . THR A 1 95 ? -3.300 12.796 -3.399 1.00 97.00 95 THR A N 1
ATOM 691 C CA . THR A 1 95 ? -3.799 13.158 -4.745 1.00 97.00 95 THR A CA 1
ATOM 692 C C . THR A 1 95 ? -2.730 12.994 -5.835 1.00 97.00 95 THR A C 1
ATOM 694 O O . THR A 1 95 ? -2.873 13.468 -6.964 1.00 97.00 95 THR A O 1
ATOM 697 N N . GLY A 1 96 ? -1.622 12.326 -5.494 1.00 93.88 96 GLY A N 1
ATOM 698 C CA . GLY A 1 96 ? -0.465 12.107 -6.363 1.00 93.88 96 GLY A CA 1
ATOM 699 C C . GLY A 1 96 ? -0.601 10.899 -7.295 1.00 93.88 96 GLY A C 1
ATOM 700 O O . GLY A 1 96 ? -1.684 10.337 -7.475 1.00 93.88 96 GLY A O 1
ATOM 701 N N . VAL A 1 97 ? 0.519 10.506 -7.903 1.00 92.75 97 VAL A N 1
ATOM 702 C CA . VAL A 1 97 ? 0.610 9.361 -8.829 1.00 92.75 97 VAL A CA 1
ATOM 703 C C . VAL A 1 97 ? 0.076 8.080 -8.180 1.00 92.75 97 VAL A C 1
ATOM 705 O O . VAL A 1 97 ? -0.779 7.407 -8.754 1.00 92.75 97 VAL A O 1
ATOM 708 N N . GLN A 1 98 ? 0.491 7.799 -6.940 1.00 95.75 98 GLN A N 1
ATOM 709 C CA . GLN A 1 98 ? 0.052 6.604 -6.219 1.00 95.75 98 GLN A CA 1
ATOM 710 C C . GLN A 1 98 ? -1.450 6.621 -5.910 1.00 95.75 98 GLN A C 1
ATOM 712 O O . GLN A 1 98 ? -2.099 5.603 -6.119 1.00 95.75 98 GLN A O 1
ATOM 717 N N . ALA A 1 99 ? -2.045 7.760 -5.538 1.00 97.56 99 ALA A N 1
ATOM 718 C CA . ALA A 1 99 ? -3.493 7.860 -5.316 1.00 97.56 99 ALA A CA 1
ATOM 719 C C . ALA A 1 99 ? -4.304 7.433 -6.556 1.00 97.56 99 ALA A C 1
ATOM 721 O O . ALA A 1 99 ? -5.244 6.643 -6.454 1.00 97.56 99 ALA A O 1
ATOM 722 N N . ARG A 1 100 ? -3.899 7.896 -7.750 1.00 96.69 100 ARG A N 1
ATOM 723 C CA . ARG A 1 100 ? -4.514 7.497 -9.033 1.00 96.69 100 ARG A CA 1
ATOM 724 C C . ARG A 1 100 ? -4.351 6.005 -9.304 1.00 96.69 100 ARG A C 1
ATOM 726 O O . ARG A 1 100 ? -5.319 5.341 -9.673 1.00 96.69 100 ARG A O 1
ATOM 733 N N . ALA A 1 101 ? -3.139 5.482 -9.129 1.00 96.25 101 ALA A N 1
ATOM 734 C CA . ALA A 1 101 ? -2.853 4.071 -9.357 1.00 96.25 101 ALA A CA 1
ATOM 735 C C . ALA A 1 101 ? -3.651 3.168 -8.398 1.00 96.25 101 ALA A C 1
ATOM 737 O O . ALA A 1 101 ? -4.244 2.183 -8.838 1.00 96.25 101 ALA A O 1
ATOM 738 N N . HIS A 1 102 ? -3.761 3.548 -7.122 1.00 98.19 102 HIS A N 1
ATOM 739 C CA . HIS A 1 102 ? -4.506 2.806 -6.104 1.00 98.19 102 HIS A CA 1
ATOM 740 C C . HIS A 1 102 ? -6.007 2.804 -6.374 1.00 98.19 102 HIS A C 1
ATOM 742 O O . HIS A 1 102 ? -6.622 1.746 -6.296 1.00 98.19 102 HIS A O 1
ATOM 748 N N . LEU A 1 103 ? -6.595 3.935 -6.782 1.00 97.00 103 LEU A N 1
ATOM 749 C CA . LEU A 1 103 ? -7.997 3.966 -7.214 1.00 97.00 103 LEU A CA 1
ATOM 750 C C . LEU A 1 103 ? -8.259 2.960 -8.351 1.00 97.00 103 LEU A C 1
ATOM 752 O O . LEU A 1 103 ? -9.272 2.266 -8.338 1.00 97.00 103 LEU A O 1
ATOM 756 N N . ARG A 1 104 ? -7.328 2.836 -9.312 1.00 94.50 104 ARG A N 1
ATOM 757 C CA . ARG A 1 104 ? -7.431 1.869 -10.421 1.00 94.50 104 ARG A CA 1
ATOM 758 C C . ARG A 1 104 ? -7.254 0.428 -9.962 1.00 94.50 104 ARG A C 1
ATOM 760 O O . ARG A 1 104 ? -7.943 -0.452 -10.467 1.00 94.50 104 ARG A O 1
ATOM 767 N N . ALA A 1 105 ? -6.290 0.158 -9.091 1.00 96.56 105 ALA A N 1
ATOM 768 C CA . ALA A 1 105 ? -5.963 -1.203 -8.677 1.00 96.56 105 ALA A CA 1
ATOM 769 C C . ALA A 1 105 ? -6.991 -1.759 -7.683 1.00 96.56 105 ALA A C 1
ATOM 771 O O . ALA A 1 105 ? -7.497 -2.860 -7.877 1.00 96.56 105 ALA A O 1
ATOM 772 N N . LEU A 1 106 ? -7.368 -0.977 -6.669 1.00 97.56 106 LEU A N 1
ATOM 773 C CA . LEU A 1 106 ? -8.287 -1.412 -5.616 1.00 97.56 106 LEU A CA 1
ATOM 774 C C . LEU A 1 106 ? -9.690 -1.705 -6.161 1.00 97.56 106 LEU A C 1
ATOM 776 O O . LEU A 1 106 ? -10.304 -2.694 -5.768 1.00 97.56 106 LEU A O 1
ATOM 780 N N . ALA A 1 107 ? -10.168 -0.916 -7.127 1.00 94.38 107 ALA A N 1
ATOM 781 C CA . ALA A 1 107 ? -11.456 -1.152 -7.782 1.00 94.38 107 ALA A CA 1
ATOM 782 C C . ALA A 1 107 ? -11.516 -2.464 -8.593 1.00 94.38 107 ALA A C 1
ATOM 784 O O . ALA A 1 107 ? -12.598 -2.884 -8.994 1.00 94.38 107 ALA A O 1
ATOM 785 N N . ARG A 1 108 ? -10.376 -3.126 -8.848 1.00 93.75 108 ARG A N 1
ATOM 786 C CA . ARG A 1 108 ? -10.340 -4.442 -9.510 1.00 93.75 108 ARG A CA 1
ATOM 787 C C . ARG A 1 108 ? -10.519 -5.610 -8.547 1.00 93.75 108 ARG A C 1
ATOM 789 O O . ARG A 1 108 ? -10.898 -6.686 -8.991 1.00 93.75 108 ARG A O 1
ATOM 796 N N . VAL A 1 109 ? -10.236 -5.408 -7.261 1.00 95.62 109 VAL A N 1
ATOM 797 C CA . VAL A 1 109 ? -10.306 -6.463 -6.236 1.00 95.62 109 VAL A CA 1
ATOM 798 C C . VAL A 1 109 ? -11.503 -6.299 -5.304 1.00 95.62 109 VAL A C 1
ATOM 800 O O . VAL A 1 109 ? -11.877 -7.244 -4.611 1.00 95.62 109 VAL A O 1
ATOM 803 N N . ARG A 1 110 ? -12.129 -5.118 -5.273 1.00 94.81 110 ARG A N 1
ATOM 804 C CA . ARG A 1 110 ? -13.334 -4.838 -4.485 1.00 94.81 110 ARG A CA 1
ATOM 805 C C . ARG A 1 110 ? -14.283 -3.916 -5.248 1.00 94.81 110 ARG A C 1
ATOM 807 O O . ARG A 1 110 ? -13.852 -2.977 -5.914 1.00 94.81 110 ARG A O 1
ATOM 814 N N . ALA A 1 111 ? -15.582 -4.172 -5.103 1.00 93.44 111 ALA A N 1
ATOM 815 C CA . ALA A 1 111 ? -16.645 -3.343 -5.657 1.00 93.44 111 ALA A CA 1
ATOM 816 C C . ALA A 1 111 ? -17.062 -2.273 -4.636 1.00 93.44 111 ALA A C 1
ATOM 818 O O . ALA A 1 111 ? -17.938 -2.489 -3.801 1.00 93.44 111 ALA A O 1
ATOM 819 N N . PHE A 1 112 ? -16.414 -1.110 -4.680 1.00 96.38 112 PHE A N 1
ATOM 820 C CA . PHE A 1 112 ? -16.732 -0.016 -3.763 1.00 96.38 112 PHE A CA 1
ATOM 821 C C . PHE A 1 112 ? -18.009 0.717 -4.187 1.00 96.38 112 PHE A C 1
ATOM 823 O O . PHE A 1 112 ? -18.094 1.230 -5.300 1.00 96.38 112 PHE A O 1
ATOM 830 N N . ARG A 1 113 ? -18.979 0.840 -3.275 1.00 97.06 113 ARG A N 1
ATOM 831 C CA . ARG A 1 113 ? -20.169 1.691 -3.464 1.00 97.06 113 ARG A CA 1
ATOM 832 C C . ARG A 1 113 ? -19.856 3.172 -3.259 1.00 97.06 113 ARG A C 1
ATOM 834 O O . ARG A 1 113 ? -20.552 4.038 -3.788 1.00 97.06 113 ARG A O 1
ATOM 841 N N . GLU A 1 114 ? -18.828 3.475 -2.469 1.00 98.19 114 GLU A N 1
ATOM 842 C CA . GLU A 1 114 ? -18.404 4.836 -2.155 1.00 98.19 114 GLU A CA 1
ATOM 843 C C . GLU A 1 114 ? -16.876 4.943 -2.137 1.00 98.19 114 GLU A C 1
ATOM 845 O O . GLU A 1 114 ? -16.186 4.105 -1.557 1.00 98.19 114 GLU A O 1
ATOM 850 N N . VAL A 1 115 ? -16.357 6.015 -2.737 1.00 98.56 115 VAL A N 1
ATOM 851 C CA . VAL A 1 115 ? -14.943 6.389 -2.691 1.00 98.56 115 VAL A CA 1
ATOM 852 C C . VAL A 1 115 ? -14.821 7.820 -2.183 1.00 98.56 115 VAL A C 1
ATOM 854 O O . VAL A 1 115 ? -15.433 8.745 -2.722 1.00 98.56 115 VAL A O 1
ATOM 857 N N . ARG A 1 116 ? -13.993 8.011 -1.162 1.00 98.75 116 ARG A N 1
ATOM 858 C CA . ARG A 1 116 ? -13.741 9.285 -0.493 1.00 98.75 116 ARG A CA 1
ATOM 859 C C . ARG A 1 116 ? -12.298 9.686 -0.721 1.00 98.75 116 ARG A C 1
ATOM 861 O O . ARG A 1 116 ? -11.394 8.919 -0.420 1.00 98.75 116 ARG A O 1
ATOM 868 N N . ILE A 1 117 ? -12.074 10.879 -1.245 1.00 98.69 117 ILE A N 1
ATOM 869 C CA . ILE A 1 117 ? -10.740 11.376 -1.581 1.00 98.69 117 ILE A CA 1
ATOM 870 C C . ILE A 1 117 ? -10.445 12.582 -0.700 1.00 98.69 117 ILE A C 1
ATOM 872 O O . ILE A 1 117 ? -11.231 13.529 -0.670 1.00 98.69 117 ILE A O 1
ATOM 876 N N . ALA A 1 118 ? -9.309 12.566 -0.010 1.00 98.56 118 ALA A N 1
ATOM 877 C CA . ALA A 1 118 ? -8.823 13.706 0.756 1.00 98.56 118 ALA A CA 1
ATOM 878 C C . ALA A 1 118 ? -7.343 13.952 0.464 1.00 98.56 118 ALA A C 1
ATOM 880 O O . ALA A 1 118 ? -6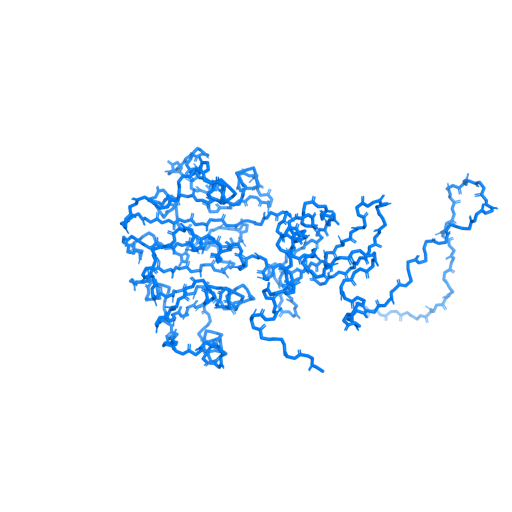.537 13.032 0.356 1.00 98.56 118 ALA A O 1
ATOM 881 N N . GLY A 1 119 ? -6.969 15.220 0.358 1.00 97.12 119 GLY A N 1
ATOM 882 C CA . GLY A 1 119 ? -5.592 15.653 0.179 1.00 97.12 119 GLY A CA 1
ATOM 883 C C . GLY A 1 119 ? -5.411 17.049 0.752 1.00 97.12 119 GLY A C 1
ATOM 884 O O . GLY A 1 119 ? -6.387 17.765 0.950 1.00 97.12 119 GLY A O 1
ATOM 885 N N . ARG A 1 120 ? -4.157 17.444 0.989 1.00 94.75 120 ARG A N 1
ATOM 886 C CA . ARG A 1 120 ? -3.812 18.778 1.511 1.00 94.75 120 ARG A CA 1
ATOM 887 C C . ARG A 1 120 ? -4.334 19.921 0.629 1.00 94.75 120 ARG A C 1
ATOM 889 O O . ARG A 1 120 ? -4.657 20.987 1.128 1.00 94.75 120 ARG A O 1
ATOM 896 N N . ASP A 1 121 ? -4.390 19.686 -0.678 1.00 95.62 121 ASP A N 1
ATOM 897 C CA . ASP A 1 121 ? -4.869 20.630 -1.685 1.00 95.62 121 ASP A CA 1
ATOM 898 C C . ASP A 1 121 ? -6.254 20.189 -2.185 1.00 95.62 121 ASP A C 1
ATOM 900 O O . ASP A 1 121 ? -6.394 19.150 -2.846 1.00 95.62 121 ASP A O 1
ATOM 904 N N . ALA A 1 122 ? -7.274 20.987 -1.862 1.00 95.62 122 ALA A N 1
ATOM 905 C CA . ALA A 1 122 ? -8.663 20.712 -2.211 1.00 95.62 122 ALA A CA 1
ATOM 906 C C . ALA A 1 122 ? -8.913 20.727 -3.729 1.00 95.62 122 ALA A C 1
ATOM 908 O O . ALA A 1 122 ? -9.714 19.931 -4.222 1.00 95.62 122 ALA A O 1
ATOM 909 N N . ALA A 1 123 ? -8.204 21.571 -4.488 1.00 97.06 123 ALA A N 1
ATOM 910 C CA . ALA A 1 123 ? -8.345 21.632 -5.940 1.00 97.06 123 ALA A CA 1
ATOM 911 C C . ALA A 1 123 ? -7.800 20.354 -6.595 1.00 97.06 123 ALA A C 1
ATOM 913 O O . ALA A 1 123 ? -8.448 19.780 -7.474 1.00 97.06 123 ALA A O 1
ATOM 914 N N . LYS A 1 124 ? -6.664 19.833 -6.110 1.00 97.19 124 LYS A N 1
ATOM 915 C CA . LYS A 1 124 ? -6.129 18.535 -6.566 1.00 97.19 124 LYS A CA 1
ATOM 916 C C . LYS A 1 124 ? -7.043 17.367 -6.196 1.00 97.19 124 LYS A C 1
ATOM 918 O O . LYS A 1 124 ? -7.187 16.439 -6.991 1.00 97.19 124 LYS A O 1
ATOM 923 N N . ALA A 1 125 ? -7.674 17.405 -5.021 1.00 97.81 125 ALA A N 1
ATOM 924 C CA . ALA A 1 125 ? -8.654 16.391 -4.626 1.00 97.81 125 ALA A CA 1
ATOM 925 C C . ALA A 1 125 ? -9.895 16.427 -5.533 1.00 97.81 125 ALA A C 1
ATOM 927 O O . ALA A 1 125 ? -10.341 15.380 -6.000 1.00 97.81 125 ALA A O 1
ATOM 928 N N . ALA A 1 126 ? -10.403 17.622 -5.850 1.00 97.31 126 ALA A N 1
ATOM 929 C CA . ALA A 1 126 ? -11.505 17.821 -6.791 1.00 97.31 126 ALA A CA 1
ATOM 930 C C . ALA A 1 126 ? -11.170 17.327 -8.206 1.00 97.31 126 ALA A C 1
ATOM 932 O O . ALA A 1 126 ? -11.986 16.631 -8.815 1.00 97.31 126 ALA A O 1
ATOM 933 N N . ALA A 1 127 ? -9.967 17.625 -8.705 1.00 97.25 127 ALA A N 1
ATOM 934 C CA . ALA A 1 127 ? -9.494 17.147 -10.002 1.00 97.25 127 ALA A CA 1
ATOM 935 C C . ALA A 1 127 ? -9.438 15.612 -10.054 1.00 97.25 127 ALA A C 1
ATOM 937 O O . ALA A 1 127 ? -10.042 15.010 -10.942 1.00 97.25 127 ALA A O 1
ATOM 938 N N . LEU A 1 128 ? -8.822 14.975 -9.051 1.00 97.44 128 LEU A N 1
ATOM 939 C CA . LEU A 1 128 ? -8.777 13.515 -8.958 1.00 97.44 128 LEU A CA 1
ATOM 940 C C . LEU A 1 128 ? -10.179 12.903 -8.832 1.00 97.44 128 LEU A C 1
ATOM 942 O O . LEU A 1 128 ? -10.461 11.880 -9.446 1.00 97.44 128 LEU A O 1
ATOM 946 N N . GLY A 1 129 ? -11.082 13.539 -8.082 1.00 96.81 129 GLY A N 1
ATOM 947 C CA . GLY A 1 129 ? -12.476 13.111 -7.985 1.00 96.81 129 GLY A CA 1
ATOM 948 C C . GLY A 1 129 ? -13.214 13.179 -9.324 1.00 96.81 129 GLY A C 1
ATOM 949 O O . GLY A 1 129 ? -13.970 12.268 -9.653 1.00 96.81 129 GLY A O 1
ATOM 950 N N . LYS A 1 130 ? -12.977 14.224 -10.129 1.00 95.75 130 LYS A N 1
ATOM 951 C CA . LYS A 1 130 ? -13.529 14.338 -11.488 1.00 95.75 130 LYS A CA 1
ATOM 952 C C . LYS A 1 130 ? -12.971 13.255 -12.410 1.00 95.75 130 LYS A C 1
ATOM 954 O O . LYS A 1 130 ? -13.753 12.623 -13.112 1.00 95.75 130 LYS A O 1
ATOM 959 N N . GLU A 1 131 ? -11.657 13.027 -12.381 1.00 94.31 131 GLU A N 1
ATOM 960 C CA . GLU A 1 131 ? -11.017 11.934 -13.121 1.00 94.31 131 GLU A CA 1
ATOM 961 C C . GLU A 1 131 ? -11.649 10.598 -12.732 1.00 94.31 131 GLU A C 1
ATOM 963 O O . GLU A 1 131 ? -12.155 9.895 -13.597 1.00 94.31 131 GLU A O 1
ATOM 968 N N . ALA A 1 132 ? -11.678 10.275 -11.437 1.00 94.12 132 ALA A N 1
ATOM 969 C CA . ALA A 1 132 ? -12.206 9.023 -10.907 1.00 94.12 132 ALA A CA 1
ATOM 970 C C . ALA A 1 132 ? -13.645 8.754 -11.366 1.00 94.12 132 ALA A C 1
ATOM 972 O O . ALA A 1 132 ? -13.934 7.651 -11.813 1.00 94.12 132 ALA A O 1
ATOM 973 N N . ARG A 1 133 ? -14.528 9.762 -11.351 1.00 92.94 133 ARG A N 1
ATOM 974 C CA . ARG A 1 133 ? -15.913 9.623 -11.847 1.00 92.94 133 ARG A CA 1
ATOM 975 C C . ARG A 1 133 ? -16.000 9.209 -13.316 1.00 92.94 133 ARG A C 1
ATOM 977 O O . ARG A 1 133 ? -16.979 8.581 -13.696 1.00 92.94 133 ARG A O 1
ATOM 984 N N . ALA A 1 134 ? -15.014 9.563 -14.140 1.00 88.62 134 ALA A N 1
ATOM 985 C CA . ALA A 1 134 ? -15.039 9.254 -15.566 1.00 88.62 134 ALA A CA 1
ATOM 986 C C . ALA A 1 134 ? -14.760 7.771 -15.871 1.00 88.62 134 ALA A C 1
ATOM 988 O O . ALA A 1 134 ? -15.149 7.297 -16.934 1.00 88.62 134 ALA A O 1
ATOM 989 N N . TRP A 1 135 ? -14.085 7.041 -14.974 1.00 85.62 135 TRP A N 1
ATOM 990 C CA . TRP A 1 135 ? -13.673 5.650 -15.222 1.00 85.62 135 TRP A CA 1
ATOM 991 C C . TRP A 1 135 ? -14.017 4.659 -14.098 1.00 85.62 135 TRP A C 1
ATOM 993 O O . TRP A 1 135 ? -13.975 3.454 -14.333 1.00 85.62 135 TRP A O 1
ATOM 1003 N N . LEU A 1 136 ? -14.404 5.125 -12.906 1.00 85.06 136 LEU A N 1
ATOM 1004 C CA . LEU A 1 136 ? -15.025 4.307 -11.859 1.00 85.06 136 LEU A CA 1
ATOM 1005 C C . LEU A 1 136 ? -16.549 4.398 -11.981 1.00 85.06 136 LEU A C 1
ATOM 1007 O O . LEU A 1 136 ? -17.196 5.223 -11.335 1.00 85.06 136 LEU A O 1
ATOM 1011 N N . GLY A 1 137 ? -17.123 3.547 -12.831 1.00 76.94 137 GLY A N 1
ATOM 1012 C CA . GLY A 1 137 ? -18.573 3.375 -12.904 1.00 76.94 137 GLY A CA 1
ATOM 1013 C C . GLY A 1 137 ? -19.131 2.741 -11.623 1.00 76.94 137 GLY A C 1
ATOM 1014 O O . GLY A 1 137 ? -18.498 1.871 -11.033 1.00 76.94 137 GLY A O 1
ATOM 1015 N N . GLY A 1 138 ? -20.320 3.171 -11.189 1.00 82.62 138 GLY A N 1
ATOM 1016 C CA . GLY A 1 138 ? -21.078 2.529 -10.103 1.00 82.62 138 GLY A CA 1
ATOM 1017 C C . GLY A 1 138 ? -20.741 2.963 -8.669 1.00 82.62 138 GLY A C 1
ATOM 1018 O O . GLY A 1 138 ? -21.511 2.654 -7.762 1.00 82.62 138 GLY A O 1
ATOM 1019 N N . ALA A 1 139 ? -19.661 3.719 -8.448 1.00 93.56 139 ALA A N 1
ATOM 1020 C CA . ALA A 1 139 ? -19.288 4.226 -7.125 1.00 93.56 139 ALA A CA 1
ATOM 1021 C C . ALA A 1 139 ? -19.662 5.707 -6.938 1.00 93.56 139 ALA A C 1
ATOM 1023 O O . ALA A 1 139 ? -19.441 6.545 -7.815 1.00 93.56 139 ALA A O 1
ATOM 1024 N N . THR A 1 140 ? -20.149 6.071 -5.750 1.00 97.00 140 THR A N 1
ATOM 1025 C CA . THR A 1 140 ? -20.295 7.481 -5.361 1.00 97.00 140 THR A CA 1
ATOM 1026 C C . THR A 1 140 ? -18.927 8.060 -5.010 1.00 97.00 140 THR A C 1
ATOM 1028 O O . THR A 1 140 ? -18.325 7.662 -4.015 1.00 97.00 140 THR A O 1
ATOM 1031 N N . ILE A 1 141 ? -18.441 9.028 -5.792 1.00 97.94 141 ILE A N 1
ATOM 1032 C CA . ILE A 1 141 ? -17.153 9.692 -5.539 1.00 97.94 141 ILE A CA 1
ATOM 1033 C C . ILE A 1 141 ? -17.364 11.001 -4.770 1.00 97.94 141 ILE A C 1
ATOM 1035 O O . ILE A 1 141 ? -18.001 11.932 -5.281 1.00 97.94 141 ILE A O 1
ATOM 1039 N N . ARG A 1 142 ? -16.776 11.104 -3.574 1.00 97.69 142 ARG A N 1
ATOM 1040 C CA . ARG A 1 142 ? -16.799 12.297 -2.713 1.00 97.69 142 ARG A CA 1
ATOM 1041 C C . ARG A 1 142 ? -15.392 12.812 -2.445 1.00 97.69 142 ARG A C 1
ATOM 1043 O O . ARG A 1 142 ? -14.469 12.041 -2.210 1.00 97.69 142 ARG A O 1
ATOM 1050 N N . THR A 1 143 ? -15.246 14.128 -2.421 1.00 97.94 143 THR A N 1
ATOM 1051 C CA . THR A 1 143 ? -14.040 14.792 -1.921 1.00 97.94 143 THR A CA 1
ATOM 1052 C C . THR A 1 143 ? -14.312 15.307 -0.519 1.00 97.94 143 THR A C 1
ATOM 1054 O O . THR A 1 143 ? -15.311 15.996 -0.319 1.00 97.94 143 THR A O 1
ATOM 1057 N N . MET A 1 144 ? -13.449 14.970 0.432 1.00 98.19 144 MET A N 1
ATOM 1058 C CA . MET A 1 144 ? -13.598 15.351 1.837 1.00 98.19 144 MET A CA 1
ATOM 1059 C C . MET A 1 144 ? -12.640 16.481 2.199 1.00 98.19 144 MET A C 1
ATOM 1061 O O . MET A 1 144 ? -11.571 16.614 1.603 1.00 98.19 144 MET A O 1
ATOM 1065 N N . THR A 1 145 ? -13.020 17.290 3.188 1.00 96.19 145 THR A N 1
ATOM 1066 C CA . THR A 1 145 ? -12.232 18.454 3.621 1.00 96.19 145 THR A CA 1
ATOM 1067 C C . THR A 1 145 ? -11.191 18.109 4.684 1.00 96.19 145 THR A C 1
ATOM 1069 O O . THR A 1 145 ? -10.295 18.910 4.938 1.00 96.19 145 THR A O 1
ATOM 1072 N N . SER A 1 146 ? -11.261 16.915 5.283 1.00 98.00 146 SER A N 1
ATOM 1073 C CA . SER A 1 146 ? -10.252 16.413 6.217 1.00 98.00 146 SER A CA 1
ATOM 1074 C C . SER A 1 146 ? -10.009 14.909 6.065 1.00 98.00 146 SER A C 1
ATOM 1076 O O . SER A 1 146 ? -10.865 14.163 5.580 1.00 98.00 146 SER A O 1
ATOM 1078 N N . TYR A 1 147 ? -8.833 14.451 6.507 1.00 98.56 147 TYR A N 1
ATOM 1079 C CA . TYR A 1 147 ? -8.482 13.027 6.514 1.00 98.56 147 TYR A CA 1
ATOM 1080 C C . TYR A 1 147 ? -9.399 12.225 7.443 1.00 98.56 147 TYR A C 1
ATOM 1082 O O . TYR A 1 147 ? -9.897 11.176 7.045 1.00 98.56 147 TYR A O 1
ATOM 1090 N N . ALA A 1 148 ? -9.705 12.765 8.627 1.00 98.56 148 ALA A N 1
ATOM 1091 C CA . ALA A 1 148 ? -10.625 12.152 9.583 1.00 98.56 148 ALA A CA 1
ATOM 1092 C C . ALA A 1 148 ? -12.009 11.891 8.965 1.00 98.56 148 ALA A C 1
ATOM 1094 O O . ALA A 1 148 ? -12.533 10.789 9.086 1.00 98.56 148 ALA A O 1
ATOM 1095 N N . GLN A 1 149 ? -12.574 12.860 8.232 1.00 98.31 149 GLN A N 1
ATOM 1096 C CA . GLN A 1 149 ? -13.864 12.683 7.551 1.00 98.31 149 GLN A CA 1
ATOM 1097 C C . GLN A 1 149 ? -13.813 11.636 6.433 1.00 98.31 149 GLN A C 1
ATOM 1099 O O . GLN A 1 149 ? -14.780 10.903 6.235 1.00 98.31 149 GLN A O 1
ATOM 1104 N N . ALA A 1 150 ? -12.705 11.555 5.690 1.00 98.62 150 ALA A N 1
ATOM 1105 C CA . ALA A 1 150 ? -12.542 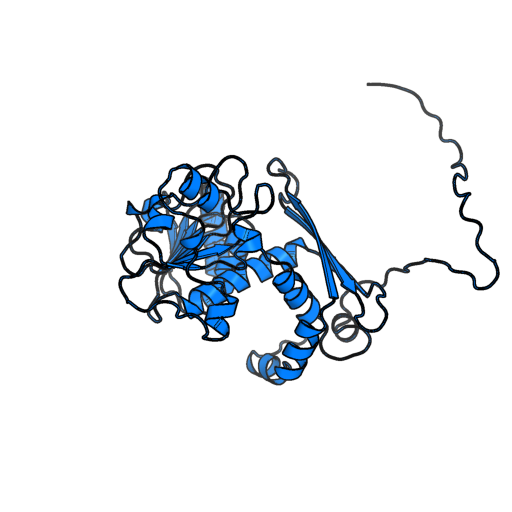10.518 4.676 1.00 98.62 150 ALA A CA 1
ATOM 1106 C C . ALA A 1 150 ? -12.470 9.120 5.301 1.00 98.62 150 ALA A C 1
ATOM 1108 O O . ALA A 1 150 ? -13.114 8.202 4.795 1.00 98.62 150 ALA A O 1
ATOM 1109 N N . ILE A 1 151 ? -11.724 8.979 6.399 1.00 98.81 151 ILE A N 1
ATOM 1110 C CA . ILE A 1 151 ? -11.429 7.698 7.052 1.00 98.81 151 ILE A CA 1
ATOM 1111 C C . ILE A 1 151 ? -12.595 7.199 7.916 1.00 98.81 151 ILE A C 1
ATOM 1113 O O . ILE A 1 151 ? -12.805 5.991 7.998 1.00 98.81 151 ILE A O 1
ATOM 1117 N N . ALA A 1 152 ? -13.378 8.093 8.525 1.00 98.25 152 ALA A N 1
ATOM 1118 C CA . ALA A 1 152 ? -14.469 7.724 9.424 1.00 98.25 152 ALA A CA 1
ATOM 1119 C C . ALA A 1 152 ? -15.477 6.769 8.752 1.00 98.25 152 ALA A C 1
ATOM 1121 O O . ALA A 1 152 ? -16.204 7.140 7.827 1.00 98.25 152 ALA A O 1
ATOM 1122 N N . GLY A 1 153 ? -15.525 5.520 9.224 1.00 98.00 153 GLY A N 1
ATOM 1123 C CA . GLY A 1 153 ? -16.392 4.475 8.670 1.00 98.00 153 GLY A CA 1
ATOM 1124 C C 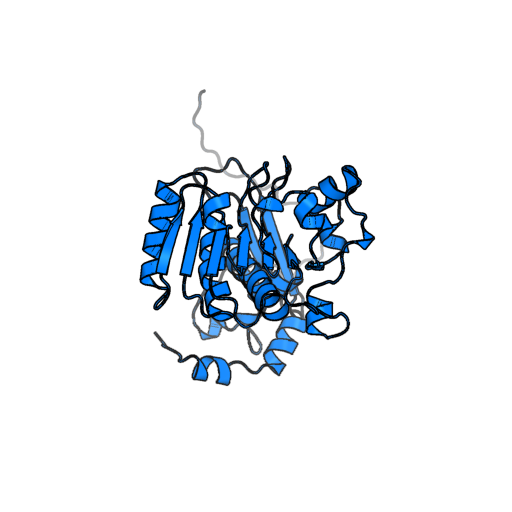. GLY A 1 153 ? -15.968 3.944 7.294 1.00 98.00 153 GLY A C 1
ATOM 1125 O O . GLY A 1 153 ? -16.791 3.345 6.606 1.00 98.00 153 GLY A O 1
ATOM 1126 N N . ALA A 1 154 ? -14.726 4.179 6.863 1.00 98.75 154 ALA A N 1
ATOM 1127 C CA . ALA A 1 154 ? -14.164 3.539 5.679 1.00 98.75 154 ALA A CA 1
ATOM 1128 C C . ALA A 1 154 ? -13.745 2.091 5.987 1.00 98.75 154 ALA A C 1
ATOM 1130 O O . ALA A 1 154 ? -13.103 1.806 7.003 1.00 98.75 154 ALA A O 1
ATOM 1131 N N . ASP A 1 155 ? -14.074 1.173 5.077 1.00 98.81 155 ASP A N 1
ATOM 1132 C CA . ASP A 1 155 ? -13.680 -0.232 5.186 1.00 98.81 155 ASP A CA 1
ATOM 1133 C C . ASP A 1 155 ? -12.221 -0.425 4.758 1.00 98.81 155 ASP A C 1
ATOM 1135 O O . ASP A 1 155 ? -11.493 -1.219 5.354 1.00 98.81 155 ASP A O 1
ATOM 1139 N N . VAL A 1 156 ? -11.796 0.319 3.731 1.00 98.94 156 VAL A N 1
ATOM 1140 C CA . VAL A 1 156 ? -10.425 0.329 3.211 1.00 98.94 156 VAL A CA 1
ATOM 1141 C C . VAL A 1 156 ? -9.899 1.759 3.187 1.00 98.94 156 VAL A C 1
ATOM 1143 O O . VAL A 1 156 ? -10.572 2.664 2.699 1.00 98.94 156 VAL A O 1
ATOM 1146 N N . VAL A 1 157 ? -8.677 1.965 3.671 1.00 98.94 157 VAL A N 1
ATOM 1147 C CA . VAL A 1 157 ? -7.949 3.237 3.610 1.00 98.94 157 VAL A CA 1
ATOM 1148 C C . VAL A 1 157 ? -6.674 3.030 2.802 1.00 98.94 157 VAL A C 1
ATOM 1150 O O . VAL A 1 157 ? -5.900 2.128 3.098 1.00 98.94 157 VAL A O 1
ATOM 1153 N N . ALA A 1 158 ? -6.431 3.861 1.795 1.00 98.81 158 ALA A N 1
ATOM 1154 C CA . ALA A 1 158 ? -5.183 3.905 1.045 1.00 98.81 158 ALA A CA 1
ATOM 1155 C C . ALA A 1 158 ? -4.460 5.225 1.334 1.00 98.81 158 ALA A C 1
ATOM 1157 O O . ALA A 1 158 ? -4.831 6.275 0.806 1.00 98.81 158 ALA A O 1
ATOM 1158 N N . ALA A 1 159 ? -3.434 5.171 2.179 1.00 98.62 159 ALA A N 1
ATOM 1159 C CA . ALA A 1 159 ? -2.520 6.273 2.433 1.00 98.62 159 ALA A CA 1
ATOM 1160 C C . ALA A 1 159 ? -1.399 6.254 1.389 1.00 98.62 159 ALA A C 1
ATOM 1162 O O . ALA A 1 159 ? -0.636 5.297 1.274 1.00 98.62 159 ALA A O 1
ATOM 1163 N N . THR A 1 160 ? -1.365 7.302 0.568 1.00 97.44 160 THR A N 1
ATOM 1164 C CA . THR A 1 160 ? -0.491 7.416 -0.609 1.00 97.44 160 THR A CA 1
ATOM 1165 C C . THR A 1 160 ? 0.262 8.746 -0.591 1.00 97.44 160 THR A C 1
ATOM 1167 O O . THR A 1 160 ? 0.352 9.454 -1.600 1.00 97.44 160 THR A O 1
ATOM 1170 N N . THR A 1 161 ? 0.737 9.148 0.590 1.00 95.31 161 THR A N 1
ATOM 1171 C CA . THR A 1 161 ? 1.226 10.511 0.825 1.00 95.31 161 THR A CA 1
ATOM 1172 C C . THR A 1 161 ? 2.743 10.589 0.960 1.00 95.31 161 THR A C 1
ATOM 1174 O O . THR A 1 161 ? 3.432 9.602 1.171 1.00 95.31 161 THR A O 1
ATOM 1177 N N . HIS A 1 162 ? 3.273 11.806 0.856 1.00 92.00 162 HIS A N 1
ATOM 1178 C CA . HIS A 1 162 ? 4.631 12.138 1.292 1.00 92.00 162 HIS A CA 1
ATOM 1179 C C . HIS A 1 162 ? 4.568 13.003 2.564 1.00 92.00 162 HIS A C 1
ATOM 1181 O O . HIS A 1 162 ? 5.294 13.985 2.706 1.00 92.00 162 HIS A O 1
ATOM 1187 N N . SER A 1 163 ? 3.603 12.739 3.448 1.00 93.25 163 SER A N 1
ATOM 1188 C CA . SER A 1 163 ? 3.418 13.533 4.665 1.00 93.25 163 SER A CA 1
ATOM 1189 C C . SER A 1 163 ? 4.496 13.194 5.701 1.00 93.25 163 SER A C 1
ATOM 1191 O O . SER A 1 163 ? 4.779 12.011 5.878 1.00 93.25 163 SER A O 1
ATOM 1193 N N . PRO A 1 164 ? 5.098 14.185 6.384 1.00 93.75 164 PRO A N 1
ATOM 1194 C CA . PRO A 1 164 ? 5.895 13.919 7.580 1.00 93.75 164 PRO A CA 1
ATOM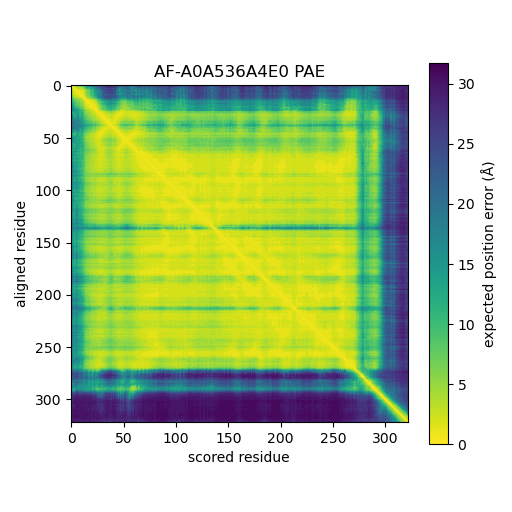 1195 C C . PRO A 1 164 ? 5.006 13.685 8.817 1.00 93.75 164 PRO A C 1
ATOM 1197 O O . PRO A 1 164 ? 5.445 13.065 9.780 1.00 93.75 164 PRO A O 1
ATOM 1200 N N . ASP A 1 165 ? 3.753 14.148 8.777 1.00 96.00 165 ASP A N 1
ATOM 1201 C CA . ASP A 1 165 ? 2.790 14.014 9.869 1.00 96.00 165 ASP A CA 1
ATOM 1202 C C . ASP A 1 165 ? 1.767 12.905 9.588 1.00 96.00 165 ASP A C 1
ATOM 1204 O O . ASP A 1 165 ? 1.309 12.799 8.439 1.00 96.00 165 ASP A O 1
ATOM 1208 N N . PRO A 1 166 ? 1.316 12.156 10.618 1.00 97.75 166 PRO A N 1
ATOM 1209 C CA . PRO A 1 166 ? 0.296 11.126 10.462 1.00 97.75 166 PRO A CA 1
ATOM 1210 C C . PRO A 1 166 ? -0.990 11.645 9.807 1.00 97.75 166 PRO A C 1
ATOM 1212 O O . PRO A 1 166 ? -1.693 12.502 10.358 1.00 97.75 166 PRO A O 1
ATOM 1215 N N . VAL A 1 167 ? -1.312 11.074 8.645 1.00 98.31 167 VAL A N 1
ATOM 1216 C CA . VAL A 1 167 ? -2.554 11.295 7.883 1.00 98.31 167 VAL A CA 1
ATOM 1217 C C . VAL A 1 167 ? -3.550 10.149 8.051 1.00 98.31 167 VAL A C 1
ATOM 1219 O O . VAL A 1 167 ? -4.694 10.263 7.615 1.00 98.31 167 VAL A O 1
ATOM 1222 N N . VAL A 1 168 ? -3.131 9.064 8.699 1.00 98.69 168 VAL A N 1
ATOM 1223 C CA . VAL A 1 168 ? -4.004 8.034 9.258 1.00 98.69 168 VAL A CA 1
ATOM 1224 C C . VAL A 1 168 ? -3.715 7.952 10.747 1.00 98.69 168 VAL A C 1
ATOM 1226 O O . VAL A 1 168 ? -2.563 7.788 11.155 1.00 98.69 168 VAL A O 1
ATOM 1229 N N . ARG A 1 169 ? -4.769 8.079 11.550 1.00 98.75 169 ARG A N 1
ATOM 1230 C CA . ARG A 1 169 ? -4.696 7.975 13.004 1.00 98.75 169 ARG A CA 1
ATOM 1231 C C . ARG A 1 169 ? -5.614 6.889 13.503 1.00 98.75 169 ARG A C 1
ATOM 1233 O O . ARG A 1 169 ? -6.702 6.693 12.954 1.00 98.75 169 ARG A O 1
ATOM 1240 N N . ARG A 1 170 ? -5.196 6.234 14.582 1.00 98.69 170 ARG A N 1
ATOM 1241 C CA . ARG A 1 170 ? -5.914 5.091 15.143 1.00 98.69 170 ARG A CA 1
ATOM 1242 C C . ARG A 1 170 ? -7.356 5.436 15.491 1.00 98.69 170 ARG A C 1
ATOM 1244 O O . ARG A 1 170 ? -8.255 4.648 15.215 1.00 98.69 170 ARG A O 1
ATOM 1251 N N . GLU A 1 171 ? -7.569 6.615 16.062 1.00 98.56 171 GLU A N 1
ATOM 1252 C CA . GLU A 1 171 ? -8.871 7.118 16.512 1.00 98.56 171 GLU A CA 1
ATOM 1253 C C . GLU A 1 171 ? -9.886 7.348 15.376 1.00 98.56 171 GLU A C 1
ATOM 1255 O O . GLU A 1 171 ? -11.083 7.427 15.632 1.00 98.56 171 GLU A O 1
ATOM 1260 N N . TRP A 1 172 ? -9.436 7.433 14.118 1.00 98.75 172 TRP A N 1
ATOM 1261 C CA . TRP A 1 172 ? -10.322 7.602 12.960 1.00 98.75 172 TRP A CA 1
ATOM 1262 C C . TRP A 1 172 ? -10.777 6.262 12.369 1.00 98.75 172 TRP A C 1
ATOM 1264 O O . TRP A 1 172 ? -11.762 6.219 11.631 1.00 98.75 172 TRP A O 1
ATOM 1274 N N . LEU A 1 173 ? -10.063 5.174 12.673 1.00 98.81 173 LEU A N 1
ATOM 1275 C CA . LEU A 1 173 ? -10.305 3.845 12.117 1.00 98.81 173 LEU A CA 1
ATOM 1276 C C . LEU A 1 173 ? -11.392 3.102 12.897 1.00 98.81 173 LEU A C 1
ATOM 1278 O O . LEU A 1 173 ? -11.333 2.972 14.124 1.00 98.81 173 LEU A O 1
ATOM 1282 N N . ALA A 1 174 ? -12.350 2.544 12.159 1.00 98.38 174 ALA A N 1
ATOM 1283 C CA . ALA A 1 174 ? -13.351 1.648 12.715 1.00 98.38 174 ALA A CA 1
ATOM 1284 C C . ALA A 1 174 ? -12.761 0.240 12.945 1.00 98.38 174 ALA A C 1
ATOM 1286 O O . ALA A 1 174 ? -11.812 -0.163 12.259 1.00 98.38 174 ALA A O 1
ATOM 1287 N N . PRO A 1 175 ? -13.327 -0.554 13.872 1.00 98.44 175 PRO A N 1
ATOM 1288 C CA . PRO A 1 175 ? -13.067 -1.988 13.910 1.00 98.44 175 PRO A CA 1
ATOM 1289 C C . PRO A 1 175 ? -13.305 -2.621 12.533 1.00 98.44 175 PRO A C 1
ATOM 1291 O O . PRO A 1 175 ? -14.267 -2.294 11.838 1.00 98.44 175 PRO A O 1
ATOM 1294 N N . GLY A 1 176 ? -12.416 -3.523 12.125 1.00 98.56 176 GLY A N 1
ATOM 1295 C CA . GLY A 1 176 ? -12.524 -4.214 10.843 1.00 98.56 176 GLY A CA 1
ATOM 1296 C C . GLY A 1 176 ? -12.005 -3.447 9.627 1.00 98.56 176 GLY A C 1
ATOM 1297 O O . GLY A 1 176 ? -12.134 -3.962 8.512 1.00 98.56 176 GLY A O 1
ATOM 1298 N N . SER A 1 177 ? -11.439 -2.247 9.800 1.00 98.81 177 SER A N 1
ATOM 1299 C CA . SER A 1 177 ? -10.810 -1.496 8.707 1.00 98.81 177 SER A CA 1
ATOM 1300 C C . SER A 1 177 ? -9.519 -2.168 8.214 1.00 98.81 177 SER A C 1
ATOM 1302 O O . SER A 1 177 ? -8.761 -2.784 8.972 1.00 98.81 177 SER A O 1
ATOM 1304 N N . HIS A 1 178 ? -9.246 -2.018 6.920 1.00 98.94 178 HIS A N 1
ATOM 1305 C CA . HIS A 1 178 ? -7.978 -2.372 6.290 1.00 98.94 178 HIS A CA 1
ATOM 1306 C C . HIS A 1 178 ? -7.251 -1.116 5.808 1.00 98.94 178 HIS A C 1
ATOM 1308 O O . HIS A 1 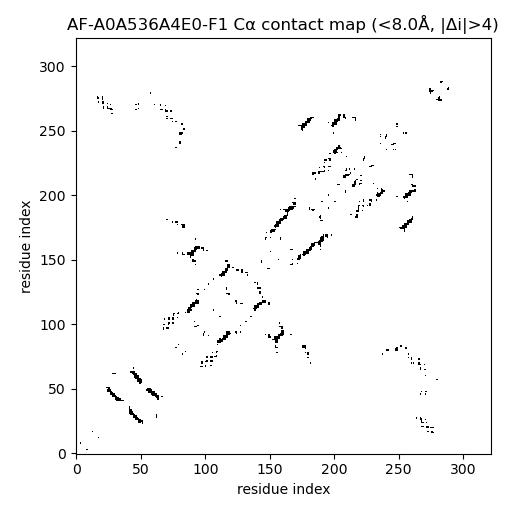178 ? -7.843 -0.278 5.134 1.00 98.94 178 HIS A O 1
ATOM 1314 N N . VAL A 1 179 ? -5.970 -0.981 6.138 1.00 98.94 179 VAL A N 1
ATOM 1315 C CA . VAL A 1 179 ? -5.140 0.168 5.770 1.00 98.94 179 VAL A CA 1
ATOM 1316 C C . VAL A 1 179 ? -4.012 -0.300 4.860 1.00 98.94 179 VAL A C 1
ATOM 1318 O O . VAL A 1 179 ? -3.254 -1.194 5.219 1.00 98.94 179 VAL A O 1
ATOM 1321 N N . ASN A 1 180 ? -3.875 0.340 3.705 1.00 98.94 180 ASN A N 1
ATOM 1322 C CA . ASN A 1 180 ? -2.692 0.285 2.859 1.00 98.94 180 ASN A CA 1
ATOM 1323 C C . ASN A 1 180 ? -1.889 1.564 3.077 1.00 98.94 180 ASN A C 1
ATOM 1325 O O . ASN A 1 180 ? -2.417 2.658 2.878 1.00 98.94 180 ASN A O 1
ATOM 1329 N N . SER A 1 181 ? -0.627 1.425 3.462 1.00 98.44 181 SER A N 1
ATOM 1330 C CA . SER A 1 181 ? 0.315 2.524 3.645 1.00 98.44 181 SER A CA 1
ATOM 1331 C C . SER A 1 181 ? 1.503 2.318 2.719 1.00 98.44 181 SER A C 1
ATOM 1333 O O . SER A 1 181 ? 2.257 1.358 2.877 1.00 98.44 181 SER A O 1
ATOM 1335 N N . VAL A 1 182 ? 1.657 3.205 1.740 1.00 97.19 182 VAL A N 1
ATOM 1336 C CA . VAL A 1 182 ? 2.732 3.136 0.734 1.00 97.19 182 VAL A CA 1
ATOM 1337 C C . VAL A 1 182 ? 3.592 4.397 0.706 1.00 97.19 182 VAL A C 1
ATOM 1339 O O . VAL A 1 182 ? 4.556 4.479 -0.054 1.00 97.19 182 VAL A O 1
ATOM 1342 N N . GLY A 1 183 ? 3.222 5.411 1.489 1.00 92.19 183 GLY A N 1
ATOM 1343 C CA . GLY A 1 183 ? 3.968 6.649 1.594 1.00 92.19 183 GLY A CA 1
ATOM 1344 C C . GLY A 1 183 ? 5.312 6.448 2.279 1.00 92.19 183 GLY A C 1
ATOM 1345 O O . GLY A 1 183 ? 5.464 5.618 3.177 1.00 92.19 183 GLY A O 1
ATOM 1346 N N . TYR A 1 184 ? 6.286 7.245 1.858 1.00 88.50 184 TYR A N 1
ATOM 1347 C CA . TYR A 1 184 ? 7.617 7.284 2.444 1.00 88.50 184 TYR A CA 1
ATOM 1348 C C . TYR A 1 184 ? 8.083 8.735 2.522 1.00 88.50 184 TYR A C 1
ATOM 1350 O O . TYR A 1 184 ? 8.079 9.437 1.509 1.00 88.50 184 TYR A O 1
ATOM 1358 N N . ASN A 1 185 ? 8.467 9.192 3.714 1.00 89.62 185 ASN A N 1
ATOM 1359 C CA . ASN A 1 185 ? 9.066 10.502 3.942 1.00 89.62 185 ASN A CA 1
ATOM 1360 C C . ASN A 1 185 ? 10.126 10.386 5.044 1.00 89.62 185 ASN A C 1
ATOM 1362 O O . ASN A 1 185 ? 9.805 10.026 6.172 1.00 89.62 185 ASN A O 1
ATOM 1366 N N . THR A 1 186 ? 11.379 10.723 4.732 1.00 87.62 186 THR A N 1
ATOM 1367 C CA . THR A 1 186 ? 12.507 10.636 5.673 1.00 87.62 186 THR A CA 1
ATOM 1368 C C . THR A 1 186 ? 12.349 11.525 6.908 1.00 87.62 186 THR A C 1
ATOM 1370 O O . THR A 1 186 ? 12.940 11.224 7.939 1.00 87.62 186 THR A O 1
ATOM 1373 N N . ALA A 1 187 ? 11.546 12.588 6.825 1.00 90.50 187 ALA A N 1
ATOM 1374 C CA . ALA A 1 187 ? 11.308 13.534 7.912 1.00 90.50 187 ALA A CA 1
ATOM 1375 C C . ALA A 1 187 ? 10.189 13.113 8.882 1.00 90.50 187 ALA A C 1
ATOM 1377 O O . ALA A 1 187 ? 9.952 13.822 9.857 1.00 90.50 187 ALA A O 1
ATOM 1378 N N . GLY A 1 188 ? 9.480 12.006 8.634 1.00 93.75 188 GLY A N 1
ATOM 1379 C CA . GLY A 1 188 ? 8.395 11.584 9.519 1.00 93.75 188 GLY A CA 1
ATOM 1380 C C . GLY A 1 188 ? 7.665 10.318 9.077 1.00 93.75 188 GLY A C 1
ATOM 1381 O O . GLY A 1 188 ? 8.289 9.387 8.571 1.00 93.75 188 GLY A O 1
ATOM 1382 N N . ARG A 1 189 ? 6.349 10.269 9.310 1.00 95.25 189 ARG A N 1
ATOM 1383 C CA . ARG A 1 189 ? 5.494 9.087 9.093 1.00 95.25 189 ARG A CA 1
ATOM 1384 C C . ARG A 1 189 ? 4.099 9.475 8.614 1.00 95.25 189 ARG A C 1
ATOM 1386 O O . ARG A 1 189 ? 3.574 10.512 9.008 1.00 95.25 189 ARG A O 1
ATOM 1393 N N . GLU A 1 190 ? 3.476 8.628 7.802 1.00 96.00 190 GLU A N 1
ATOM 1394 C CA . GLU A 1 190 ? 2.099 8.834 7.344 1.00 96.00 190 GLU A CA 1
ATOM 1395 C C . GLU A 1 190 ? 1.060 8.146 8.246 1.00 96.00 190 GLU A C 1
ATOM 1397 O O . GLU A 1 190 ? -0.103 8.559 8.258 1.00 96.00 190 GLU A O 1
ATOM 1402 N N . ILE A 1 191 ? 1.472 7.142 9.025 1.00 98.00 191 ILE A N 1
ATOM 1403 C CA . ILE A 1 191 ? 0.638 6.398 9.977 1.00 98.00 191 ILE A CA 1
ATOM 1404 C C . ILE A 1 191 ? 1.132 6.655 11.405 1.00 98.00 191 ILE A C 1
ATOM 1406 O O . ILE A 1 191 ? 2.335 6.679 11.653 1.00 98.00 191 ILE A O 1
ATOM 1410 N N . ASP A 1 192 ? 0.225 6.843 12.365 1.00 98.31 192 ASP A N 1
ATOM 1411 C CA . ASP A 1 192 ? 0.607 6.958 13.776 1.00 98.31 192 ASP A CA 1
ATOM 1412 C C . ASP A 1 192 ? 1.034 5.611 14.395 1.00 98.31 192 ASP A C 1
ATOM 1414 O O . ASP A 1 192 ? 0.641 4.524 13.963 1.00 98.31 192 ASP A O 1
ATOM 1418 N N . GLY A 1 193 ? 1.840 5.674 15.458 1.00 98.56 193 GLY A N 1
ATOM 1419 C CA . GLY A 1 193 ? 2.314 4.471 16.146 1.00 98.56 193 GLY A CA 1
ATOM 1420 C C . GLY A 1 193 ? 1.186 3.651 16.785 1.00 98.56 193 GLY A C 1
ATOM 1421 O O . GLY A 1 193 ? 1.270 2.426 16.834 1.00 98.56 193 GLY A O 1
ATOM 1422 N N . ALA A 1 194 ? 0.096 4.301 17.211 1.00 98.75 194 ALA A N 1
ATOM 1423 C CA . ALA A 1 194 ? -1.072 3.622 17.769 1.00 98.75 194 ALA A CA 1
ATOM 1424 C C . ALA A 1 194 ? -1.771 2.717 16.739 1.00 98.75 194 ALA A C 1
ATOM 1426 O O . ALA A 1 194 ? -2.186 1.613 17.087 1.00 98.75 194 ALA A O 1
ATOM 1427 N N . THR A 1 195 ? -1.861 3.132 15.468 1.00 98.75 195 THR A N 1
ATOM 1428 C CA . THR A 1 195 ? -2.403 2.275 14.402 1.00 98.75 195 THR A CA 1
ATOM 1429 C C . THR A 1 195 ? -1.499 1.076 14.163 1.00 98.75 195 THR A C 1
ATOM 1431 O O . THR A 1 195 ? -2.003 -0.030 14.007 1.00 98.75 195 THR A O 1
ATOM 1434 N N . ILE A 1 196 ? -0.177 1.269 14.164 1.00 98.62 196 ILE A N 1
ATOM 1435 C CA . ILE A 1 196 ? 0.783 0.173 13.973 1.00 98.62 196 ILE A CA 1
ATOM 1436 C C . ILE A 1 196 ? 0.655 -0.849 15.103 1.00 98.62 196 ILE A C 1
ATOM 1438 O O . ILE A 1 196 ? 0.537 -2.037 14.823 1.00 98.62 196 ILE A O 1
ATOM 1442 N N . ARG A 1 197 ? 0.618 -0.387 16.358 1.00 98.69 197 ARG A N 1
ATOM 1443 C CA . ARG A 1 197 ? 0.458 -1.233 17.549 1.00 98.69 197 ARG A CA 1
ATOM 1444 C C . ARG A 1 197 ? -0.827 -2.060 17.515 1.00 98.69 197 ARG A C 1
ATOM 1446 O O . ARG A 1 197 ? -0.789 -3.246 17.819 1.00 98.69 197 ARG A O 1
ATOM 1453 N N . ASP A 1 198 ? -1.951 -1.446 17.155 1.00 98.62 198 ASP A N 1
ATOM 1454 C CA . ASP A 1 198 ? -3.269 -2.090 17.242 1.00 98.62 198 ASP A CA 1
ATOM 1455 C C . ASP A 1 198 ? -3.626 -2.939 16.008 1.00 98.62 198 ASP A C 1
ATOM 1457 O O . ASP A 1 198 ? -4.608 -3.686 16.038 1.00 98.62 198 ASP A O 1
ATOM 1461 N N . ALA A 1 199 ? -2.884 -2.808 14.905 1.00 98.62 199 ALA A N 1
ATOM 1462 C CA . ALA A 1 199 ? -3.170 -3.511 13.662 1.00 98.62 199 ALA A CA 1
ATOM 1463 C C . ALA A 1 199 ? -2.389 -4.825 13.527 1.00 98.62 199 ALA A C 1
ATOM 1465 O O . ALA A 1 199 ? -1.228 -4.936 13.916 1.00 98.62 199 ALA A O 1
ATOM 1466 N N . LEU A 1 200 ? -3.003 -5.796 12.849 1.00 98.69 200 LEU A N 1
ATOM 1467 C CA . LEU A 1 200 ? -2.300 -6.933 12.263 1.00 98.69 200 LEU A CA 1
ATOM 1468 C C . LEU A 1 200 ? -1.388 -6.413 11.138 1.00 98.69 200 LEU A C 1
ATOM 1470 O O . LEU A 1 200 ? -1.873 -6.089 10.048 1.00 98.69 200 LEU A O 1
ATOM 1474 N N . LEU A 1 201 ? -0.091 -6.288 11.425 1.00 98.81 201 LEU A N 1
ATOM 1475 C CA . LEU A 1 201 ? 0.895 -5.687 10.527 1.00 98.81 201 LEU A CA 1
ATOM 1476 C C . LEU A 1 201 ? 1.442 -6.700 9.516 1.00 98.81 201 LEU A C 1
ATOM 1478 O O . LEU A 1 201 ? 2.109 -7.668 9.881 1.00 98.81 201 LEU A O 1
ATOM 1482 N N . VAL A 1 202 ? 1.216 -6.424 8.236 1.00 98.81 202 VAL A N 1
ATOM 1483 C CA . VAL A 1 202 ? 1.723 -7.195 7.100 1.00 98.81 202 VAL A CA 1
ATOM 1484 C C . VAL A 1 202 ? 2.619 -6.309 6.243 1.00 98.81 202 VAL A C 1
ATOM 1486 O O . VAL A 1 202 ? 2.311 -5.142 6.008 1.00 98.81 202 VAL A O 1
ATOM 1489 N N . VAL A 1 203 ? 3.732 -6.857 5.768 1.00 98.38 203 VAL A N 1
ATOM 1490 C CA . VAL A 1 203 ? 4.729 -6.122 4.971 1.00 98.38 203 VAL A CA 1
ATOM 1491 C C . VAL A 1 203 ? 5.090 -6.889 3.702 1.00 98.38 203 VAL A C 1
ATOM 1493 O O . VAL A 1 203 ? 4.698 -8.039 3.533 1.00 98.38 203 VAL A O 1
ATOM 1496 N N . GLU A 1 204 ? 5.846 -6.287 2.791 1.00 95.12 204 GLU A N 1
ATOM 1497 C CA . GLU A 1 204 ? 6.381 -7.012 1.623 1.00 95.12 204 GLU A CA 1
ATOM 1498 C C . GLU A 1 204 ? 7.566 -7.898 1.993 1.00 95.12 204 GLU A C 1
ATOM 1500 O O . GLU A 1 204 ? 7.659 -9.030 1.534 1.00 95.12 204 GLU A O 1
ATOM 1505 N N . SER A 1 205 ? 8.465 -7.359 2.816 1.00 95.38 205 SER A N 1
ATOM 1506 C CA . SER A 1 205 ? 9.678 -8.017 3.287 1.00 95.38 205 SER A CA 1
ATOM 1507 C C . SER A 1 205 ? 10.040 -7.459 4.656 1.00 95.38 205 SER A C 1
ATOM 1509 O O . SER A 1 205 ? 10.207 -6.247 4.793 1.00 95.38 205 SER A O 1
ATOM 1511 N N . ARG A 1 206 ? 10.225 -8.316 5.666 1.00 97.12 206 ARG A N 1
ATOM 1512 C CA . ARG A 1 206 ? 10.715 -7.883 6.985 1.00 97.12 206 ARG A CA 1
ATOM 1513 C C . ARG A 1 206 ? 12.078 -7.221 6.871 1.00 97.12 206 ARG A C 1
ATOM 1515 O O . ARG A 1 206 ? 12.277 -6.154 7.439 1.00 97.12 206 ARG A O 1
ATOM 1522 N N . ALA A 1 207 ? 12.983 -7.832 6.106 1.00 94.94 207 ALA A N 1
ATOM 1523 C CA . ALA A 1 207 ? 14.331 -7.317 5.899 1.00 94.94 207 ALA A CA 1
ATOM 1524 C C . ALA A 1 207 ? 14.309 -5.915 5.273 1.00 94.94 207 ALA A C 1
ATOM 1526 O O . ALA A 1 207 ? 14.963 -5.012 5.785 1.00 94.94 207 ALA A O 1
ATOM 1527 N N . GLY A 1 208 ? 13.515 -5.715 4.215 1.00 93.81 208 GLY A N 1
ATOM 1528 C CA . GLY A 1 208 ? 13.374 -4.404 3.576 1.00 93.81 208 GLY A CA 1
ATOM 1529 C C . GLY A 1 208 ? 12.705 -3.377 4.488 1.00 93.81 208 GLY A C 1
ATOM 1530 O O . GLY A 1 208 ? 13.192 -2.263 4.633 1.00 93.81 208 GLY A O 1
ATOM 1531 N N . THR A 1 209 ? 11.611 -3.751 5.150 1.00 95.75 209 THR A N 1
ATOM 1532 C CA . THR A 1 209 ? 10.834 -2.837 5.992 1.00 95.75 209 THR A CA 1
ATOM 1533 C C . THR A 1 209 ? 11.557 -2.417 7.273 1.00 95.75 209 THR A C 1
ATOM 1535 O O . THR A 1 209 ? 11.408 -1.267 7.684 1.00 95.75 209 THR A O 1
ATOM 1538 N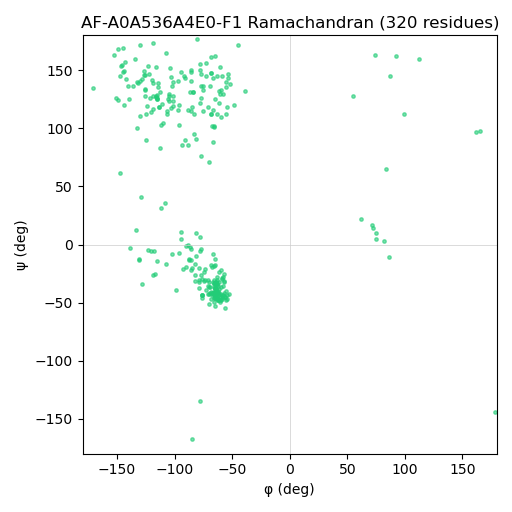 N . LEU A 1 210 ? 12.328 -3.311 7.898 1.00 96.38 210 LEU A N 1
ATOM 1539 C CA . LEU A 1 210 ? 13.067 -3.048 9.141 1.00 96.38 210 LEU A CA 1
ATOM 1540 C C . LEU A 1 210 ? 14.484 -2.502 8.903 1.00 96.38 210 LEU A C 1
ATOM 1542 O O . LEU A 1 210 ? 15.195 -2.221 9.867 1.00 96.38 210 LEU A O 1
ATOM 1546 N N . ALA A 1 211 ? 14.906 -2.357 7.645 1.00 95.19 211 ALA A N 1
ATOM 1547 C CA . ALA A 1 211 ? 16.180 -1.736 7.312 1.00 95.19 211 ALA A CA 1
ATOM 1548 C C . ALA A 1 211 ? 16.241 -0.279 7.821 1.00 95.19 211 ALA A C 1
ATOM 1550 O O . ALA A 1 211 ? 15.211 0.390 7.944 1.00 95.19 211 ALA A O 1
ATOM 1551 N N . PRO A 1 212 ? 17.436 0.258 8.108 1.00 90.38 212 PRO A N 1
ATOM 1552 C CA . PRO A 1 212 ? 17.571 1.673 8.421 1.00 90.38 212 PRO A CA 1
ATOM 1553 C C . PRO A 1 212 ? 17.206 2.553 7.207 1.00 90.38 212 PRO A C 1
ATOM 1555 O O . PRO A 1 212 ? 17.206 2.088 6.061 1.00 90.38 212 PRO A O 1
ATOM 1558 N N . PRO A 1 213 ? 16.922 3.849 7.420 1.00 84.06 213 PRO A N 1
ATOM 1559 C CA . PRO A 1 213 ? 16.808 4.804 6.327 1.00 84.06 213 PRO A CA 1
ATOM 1560 C C . PRO A 1 213 ? 18.065 4.792 5.432 1.00 84.06 213 PRO A C 1
ATOM 1562 O O . PRO A 1 213 ? 19.172 4.606 5.940 1.00 84.06 213 PRO A O 1
ATOM 1565 N N . PRO A 1 214 ? 17.924 5.025 4.115 1.00 81.12 214 PRO A N 1
ATOM 1566 C CA . PRO A 1 214 ? 16.722 5.518 3.444 1.00 81.12 214 PRO A CA 1
ATOM 1567 C C . PRO A 1 214 ? 15.798 4.426 2.867 1.00 81.12 214 PRO A C 1
ATOM 1569 O O . PRO A 1 214 ? 14.907 4.751 2.090 1.00 81.12 214 PRO A O 1
ATOM 1572 N N . THR A 1 215 ? 16.002 3.143 3.180 1.00 82.62 215 THR A N 1
ATOM 1573 C CA . THR A 1 215 ? 15.256 2.052 2.521 1.00 82.62 215 THR A CA 1
ATOM 1574 C C . THR A 1 215 ? 14.069 1.538 3.331 1.00 82.62 215 THR A C 1
ATOM 1576 O O . THR A 1 215 ? 13.025 1.249 2.747 1.00 82.62 215 THR A O 1
ATOM 1579 N N . GLY A 1 216 ? 14.200 1.426 4.656 1.00 91.75 216 GLY A N 1
ATOM 1580 C CA . GLY A 1 216 ? 13.132 0.879 5.494 1.00 91.75 216 GLY A CA 1
ATOM 1581 C C . GLY A 1 216 ? 12.016 1.856 5.846 1.00 91.75 216 GLY A C 1
ATOM 1582 O O . GLY A 1 216 ? 12.018 3.032 5.486 1.00 91.75 216 GLY A O 1
ATOM 1583 N N . SER A 1 217 ? 11.014 1.348 6.560 1.00 95.75 217 SER A N 1
ATOM 1584 C CA . SER A 1 217 ? 9.797 2.091 6.877 1.00 95.75 217 SER A CA 1
ATOM 1585 C C . SER A 1 217 ? 9.989 2.992 8.089 1.00 95.75 217 SER A C 1
ATOM 1587 O O . SER A 1 217 ? 9.988 2.514 9.224 1.00 95.75 217 SER A O 1
ATOM 1589 N N . ASN A 1 218 ? 9.966 4.306 7.874 1.00 95.25 218 ASN A N 1
ATOM 1590 C CA . ASN A 1 218 ? 9.953 5.271 8.973 1.00 95.25 218 ASN A CA 1
ATOM 1591 C C . ASN A 1 218 ? 8.748 5.118 9.910 1.00 95.25 218 ASN A C 1
ATOM 1593 O O . ASN A 1 218 ? 8.914 5.272 11.115 1.00 95.25 218 ASN A O 1
ATOM 1597 N N . ASP A 1 219 ? 7.559 4.772 9.398 1.00 96.31 219 ASP A N 1
ATOM 1598 C CA . ASP A 1 219 ? 6.372 4.567 10.243 1.00 96.31 219 ASP A CA 1
ATOM 1599 C C . ASP A 1 219 ? 6.634 3.529 11.351 1.00 96.31 219 ASP A C 1
ATOM 1601 O O . ASP A 1 219 ? 6.385 3.788 12.528 1.00 96.31 219 ASP A O 1
ATOM 1605 N N . ILE A 1 220 ? 7.208 2.380 10.977 1.00 97.25 220 ILE A N 1
ATOM 1606 C CA . ILE A 1 220 ? 7.531 1.272 11.883 1.00 97.25 220 ILE A CA 1
ATOM 1607 C C . ILE A 1 220 ? 8.774 1.590 12.716 1.00 97.25 220 ILE A C 1
ATOM 1609 O O . ILE A 1 220 ? 8.756 1.363 13.922 1.00 97.25 220 ILE A O 1
ATOM 1613 N N . ALA A 1 221 ? 9.827 2.149 12.113 1.00 96.81 221 ALA A N 1
ATOM 1614 C CA . ALA A 1 221 ? 11.047 2.508 12.834 1.00 96.81 221 ALA A CA 1
ATOM 1615 C C . ALA A 1 221 ? 10.765 3.498 13.977 1.00 96.81 221 ALA A C 1
ATOM 1617 O O . ALA A 1 221 ? 11.249 3.304 15.091 1.00 96.81 221 ALA A O 1
ATOM 1618 N N . LEU A 1 222 ? 9.927 4.513 13.732 1.00 96.75 222 LEU A N 1
ATOM 1619 C CA . LEU A 1 222 ? 9.507 5.464 14.761 1.00 96.75 222 LEU A CA 1
ATOM 1620 C C . LEU A 1 222 ? 8.627 4.804 15.826 1.00 96.75 222 LEU A C 1
ATOM 1622 O O . LEU A 1 222 ? 8.840 5.049 17.006 1.00 96.75 222 LEU A O 1
ATOM 1626 N N . ALA A 1 223 ? 7.692 3.925 15.453 1.00 97.81 223 ALA A N 1
ATOM 1627 C CA . ALA A 1 223 ? 6.880 3.203 16.437 1.00 97.81 223 ALA A CA 1
ATOM 1628 C C . ALA A 1 223 ? 7.719 2.278 17.345 1.00 97.81 223 ALA A C 1
ATOM 1630 O O . ALA A 1 223 ? 7.406 2.134 18.528 1.00 97.81 223 ALA A O 1
ATOM 1631 N N . ILE A 1 224 ? 8.799 1.687 16.816 1.00 98.12 224 ILE A N 1
ATOM 1632 C CA . ILE A 1 224 ? 9.776 0.921 17.604 1.00 98.12 224 ILE A CA 1
ATOM 1633 C C . ILE A 1 224 ? 10.572 1.847 18.528 1.00 98.12 224 ILE A C 1
ATOM 1635 O O . ILE A 1 224 ? 10.702 1.558 19.715 1.00 98.12 224 ILE A O 1
ATOM 1639 N N . ALA A 1 225 ? 11.080 2.970 18.011 1.00 97.19 225 ALA A N 1
ATOM 1640 C CA . ALA A 1 225 ? 11.838 3.943 18.802 1.00 97.19 225 ALA A CA 1
ATOM 1641 C C . ALA A 1 225 ? 11.003 4.557 19.942 1.00 97.19 225 ALA A C 1
ATOM 1643 O O . ALA A 1 225 ? 11.529 4.839 21.015 1.00 97.19 225 ALA A O 1
ATOM 1644 N N . GLU A 1 226 ? 9.697 4.715 19.727 1.00 98.06 226 GLU A N 1
ATOM 1645 C CA . GLU A 1 226 ? 8.718 5.161 20.726 1.00 98.06 226 GLU A CA 1
ATOM 1646 C C . GLU A 1 226 ? 8.326 4.058 21.733 1.00 98.06 226 GLU A C 1
ATOM 1648 O O . GLU A 1 226 ? 7.556 4.319 22.656 1.00 98.06 226 GLU A O 1
ATOM 1653 N N . GLY A 1 227 ? 8.820 2.824 21.571 1.00 98.44 227 GLY A N 1
ATOM 1654 C CA . GLY A 1 227 ? 8.526 1.693 22.457 1.00 98.44 227 GLY A CA 1
ATOM 1655 C C . GLY A 1 227 ? 7.106 1.131 22.330 1.00 98.44 227 GLY A C 1
ATOM 1656 O O . GLY A 1 227 ? 6.669 0.373 23.193 1.00 98.44 227 GLY A O 1
ATOM 1657 N N . LEU A 1 228 ? 6.368 1.490 21.274 1.00 98.56 228 LEU A N 1
ATOM 1658 C CA . LEU A 1 228 ? 4.985 1.044 21.068 1.00 98.56 228 LEU A CA 1
ATOM 1659 C C . LEU A 1 228 ? 4.904 -0.384 20.527 1.00 98.56 228 LEU A C 1
ATOM 1661 O O . LEU A 1 228 ? 3.929 -1.087 20.787 1.00 98.56 228 LEU A O 1
ATOM 1665 N N . VAL A 1 229 ? 5.911 -0.789 19.755 1.00 98.50 229 VAL A N 1
ATOM 1666 C CA . VAL A 1 229 ? 6.046 -2.116 19.149 1.00 98.50 229 VAL A CA 1
ATOM 1667 C C . VAL A 1 229 ? 7.518 -2.520 19.115 1.00 98.50 229 VAL A C 1
ATOM 1669 O O . VAL A 1 229 ? 8.409 -1.705 19.338 1.00 98.50 229 VAL A O 1
ATOM 1672 N N . THR A 1 230 ? 7.794 -3.778 18.794 1.00 98.31 230 THR A N 1
ATOM 1673 C CA . THR A 1 230 ? 9.152 -4.267 18.517 1.00 98.31 230 THR A CA 1
ATOM 1674 C C . THR A 1 230 ? 9.232 -4.795 17.083 1.00 98.31 230 THR A C 1
ATOM 1676 O O . THR A 1 230 ? 8.218 -4.915 16.394 1.00 98.31 230 THR A O 1
ATOM 1679 N N . ALA A 1 231 ? 10.430 -5.159 16.620 1.00 96.19 231 ALA A N 1
ATOM 1680 C CA . ALA A 1 231 ? 10.616 -5.766 15.299 1.00 96.19 231 ALA A CA 1
ATOM 1681 C C . ALA A 1 231 ? 9.787 -7.054 15.093 1.00 96.19 231 ALA A C 1
ATOM 1683 O O . ALA A 1 231 ? 9.429 -7.381 13.962 1.00 96.19 231 ALA A O 1
ATOM 1684 N N . THR A 1 232 ? 9.441 -7.768 16.171 1.00 97.50 232 THR A N 1
ATOM 1685 C CA . THR A 1 232 ? 8.633 -8.996 16.108 1.00 97.50 232 THR A CA 1
ATOM 1686 C C . THR A 1 232 ? 7.137 -8.731 15.926 1.00 97.50 232 THR A C 1
ATOM 1688 O O . THR A 1 232 ? 6.385 -9.675 15.701 1.00 97.50 232 THR A O 1
ATOM 1691 N N . HIS A 1 233 ? 6.702 -7.465 15.966 1.00 98.31 233 HIS A N 1
ATOM 1692 C CA . HIS A 1 233 ? 5.311 -7.070 15.715 1.00 98.31 233 HIS A CA 1
ATOM 1693 C C . HIS A 1 233 ? 4.877 -7.273 14.257 1.00 98.31 233 HIS A C 1
ATOM 1695 O O . HIS A 1 233 ? 3.685 -7.313 13.959 1.00 98.31 233 HIS A O 1
ATOM 1701 N N . VAL A 1 234 ? 5.827 -7.418 13.326 1.00 98.44 234 VAL A N 1
ATOM 1702 C CA . VAL A 1 234 ? 5.514 -7.780 11.939 1.00 98.44 234 VAL A CA 1
ATOM 1703 C C . VAL A 1 234 ? 4.974 -9.212 11.892 1.00 98.44 234 VAL A C 1
ATOM 1705 O O . VAL A 1 234 ? 5.734 -10.184 11.932 1.00 98.44 234 VAL A O 1
ATOM 1708 N N . HIS A 1 235 ? 3.653 -9.332 11.763 1.00 98.38 235 HIS A N 1
ATOM 1709 C CA . HIS A 1 235 ? 2.934 -10.605 11.782 1.00 98.38 235 HIS A CA 1
ATOM 1710 C C . HIS A 1 235 ? 3.308 -11.496 10.597 1.00 98.38 235 HIS A C 1
ATOM 1712 O O . HIS A 1 235 ? 3.714 -12.645 10.786 1.00 98.38 235 HIS A O 1
ATOM 1718 N N . ALA A 1 236 ? 3.207 -10.961 9.379 1.00 98.44 236 ALA A N 1
ATOM 1719 C CA . ALA A 1 236 ? 3.432 -11.712 8.147 1.00 98.44 236 ALA A CA 1
ATOM 1720 C C . ALA A 1 236 ? 4.071 -10.856 7.047 1.00 98.44 236 ALA A C 1
ATOM 1722 O O . ALA A 1 236 ? 3.886 -9.641 6.978 1.00 98.44 236 ALA A O 1
ATOM 1723 N N . GLU A 1 237 ? 4.778 -11.515 6.142 1.00 98.25 237 GLU A N 1
ATOM 1724 C CA . GLU A 1 237 ? 5.037 -11.011 4.801 1.00 98.25 237 GLU A CA 1
ATOM 1725 C C . GLU A 1 237 ? 3.878 -11.371 3.874 1.00 98.25 237 GLU A C 1
ATOM 1727 O O . GLU A 1 237 ? 3.225 -12.403 4.029 1.00 98.25 237 GLU A O 1
ATOM 1732 N N . LEU A 1 238 ? 3.635 -10.538 2.865 1.00 96.50 238 LEU A N 1
ATOM 1733 C CA . LEU A 1 238 ? 2.560 -10.754 1.902 1.00 96.50 238 LEU A CA 1
ATOM 1734 C C . LEU A 1 238 ? 2.703 -12.110 1.189 1.00 96.50 238 LEU A C 1
ATOM 1736 O O . LEU A 1 238 ? 1.705 -12.787 0.957 1.00 96.50 238 LEU A O 1
ATOM 1740 N N . GLY A 1 239 ? 3.938 -12.545 0.916 1.00 94.50 239 GLY A N 1
ATOM 1741 C CA . GLY A 1 239 ? 4.223 -13.865 0.347 1.00 94.50 239 GLY A CA 1
ATOM 1742 C C . GLY A 1 239 ? 3.817 -15.035 1.253 1.00 94.50 239 GLY A C 1
ATOM 1743 O O . GLY A 1 239 ? 3.363 -16.055 0.742 1.00 94.50 239 GLY A O 1
ATOM 1744 N N . GLU A 1 240 ? 3.907 -14.881 2.579 1.00 97.75 240 GLU A N 1
ATOM 1745 C CA . GLU A 1 240 ? 3.466 -15.897 3.551 1.00 97.75 240 GLU A CA 1
ATOM 1746 C C . GLU A 1 240 ? 1.938 -16.024 3.599 1.00 97.75 240 GLU A C 1
ATOM 1748 O O . GLU A 1 240 ? 1.406 -17.106 3.845 1.00 97.75 240 GLU A O 1
ATOM 1753 N N . LEU A 1 241 ? 1.220 -14.927 3.337 1.00 97.62 241 LEU A N 1
ATOM 1754 C CA . LEU A 1 241 ? -0.236 -14.969 3.199 1.00 97.62 241 LEU A CA 1
ATOM 1755 C C . LEU A 1 241 ? -0.651 -15.670 1.907 1.00 97.62 241 LEU A C 1
ATOM 1757 O O . LEU A 1 241 ? -1.574 -16.479 1.915 1.00 97.62 241 LEU A O 1
ATOM 1761 N N . VAL A 1 242 ? 0.041 -15.376 0.802 1.00 95.12 242 VAL A N 1
ATOM 1762 C CA . VAL A 1 242 ? -0.223 -15.991 -0.508 1.00 95.12 242 VAL A CA 1
ATOM 1763 C C . VAL A 1 242 ? 0.040 -17.498 -0.480 1.00 95.12 242 VAL A C 1
ATOM 1765 O O . VAL A 1 242 ? -0.731 -18.260 -1.055 1.00 95.12 242 VAL A O 1
ATOM 1768 N N . SER A 1 243 ? 1.106 -17.942 0.190 1.00 95.06 243 SER A N 1
ATOM 1769 C CA . SER A 1 243 ? 1.442 -19.367 0.311 1.00 95.06 243 SER A CA 1
ATOM 1770 C C . SER A 1 243 ? 0.651 -20.103 1.397 1.00 95.06 243 SER A C 1
ATOM 1772 O O . SER A 1 243 ? 0.728 -21.328 1.477 1.00 95.06 243 SER A O 1
ATOM 1774 N N . GLY A 1 244 ? -0.093 -19.380 2.240 1.00 95.12 244 GLY A N 1
ATOM 1775 C CA . GLY A 1 244 ? -0.850 -19.943 3.357 1.00 95.12 244 GLY A CA 1
ATOM 1776 C C . GLY A 1 244 ? 0.003 -20.354 4.562 1.00 95.12 244 GLY A C 1
ATOM 1777 O O . GLY A 1 244 ? -0.519 -20.986 5.479 1.00 95.12 244 GLY A O 1
ATOM 1778 N N . THR A 1 245 ? 1.293 -20.001 4.605 1.00 97.38 245 THR A N 1
ATOM 1779 C CA . THR A 1 245 ? 2.162 -20.298 5.759 1.00 97.38 245 THR A CA 1
ATOM 1780 C C . THR A 1 245 ? 1.858 -19.411 6.967 1.00 97.38 245 THR A C 1
ATOM 1782 O O . THR A 1 245 ? 2.177 -19.777 8.100 1.00 97.38 245 THR A O 1
ATOM 1785 N N . ARG A 1 246 ? 1.214 -18.258 6.751 1.00 97.75 246 ARG A N 1
ATOM 1786 C CA . ARG A 1 246 ? 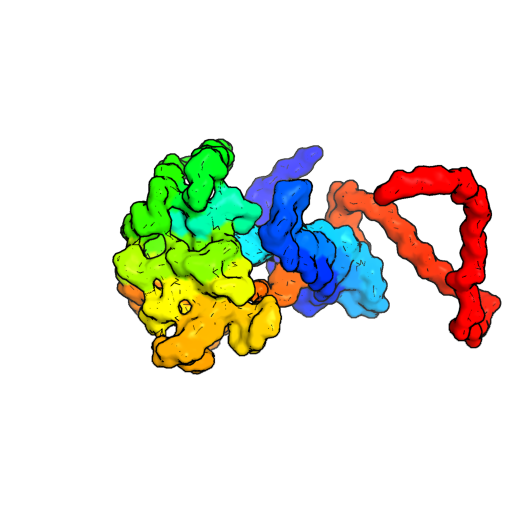0.677 -17.392 7.806 1.00 97.75 246 ARG A CA 1
ATOM 1787 C C . ARG A 1 246 ? -0.776 -17.019 7.503 1.00 97.75 246 ARG A C 1
ATOM 1789 O O . ARG A 1 246 ? -1.101 -16.734 6.352 1.00 97.75 246 ARG A O 1
ATOM 1796 N N . PRO A 1 247 ? -1.657 -16.965 8.517 1.00 97.44 247 PRO A N 1
ATOM 1797 C CA . PRO A 1 247 ? -3.023 -16.511 8.310 1.00 97.44 247 PRO A CA 1
ATOM 1798 C C . PRO A 1 247 ? -3.060 -14.996 8.084 1.00 97.44 247 PRO A C 1
ATOM 1800 O O . PRO A 1 247 ? -2.293 -14.247 8.694 1.00 97.44 247 PRO A O 1
ATOM 1803 N N . GLY A 1 248 ? -3.984 -14.549 7.233 1.00 97.50 248 GLY A N 1
ATOM 1804 C CA . GLY A 1 248 ? -4.347 -13.139 7.109 1.00 97.50 248 GLY A CA 1
ATOM 1805 C C . GLY A 1 248 ? -5.273 -12.705 8.248 1.00 97.50 248 GLY A C 1
ATOM 1806 O O . GLY A 1 248 ? -5.065 -13.040 9.412 1.00 97.50 248 GLY A O 1
ATOM 1807 N N . ARG A 1 249 ? -6.336 -11.974 7.906 1.00 98.06 249 ARG A N 1
ATOM 1808 C CA . ARG A 1 249 ? -7.404 -11.627 8.853 1.00 98.06 249 ARG A CA 1
ATOM 1809 C C . ARG A 1 249 ? -8.079 -12.890 9.397 1.00 98.06 249 ARG A C 1
ATOM 1811 O O . ARG A 1 249 ? -8.553 -13.711 8.616 1.00 98.06 249 ARG A O 1
ATOM 1818 N N . THR A 1 250 ? -8.209 -12.984 10.717 1.00 96.56 250 THR A N 1
ATOM 1819 C CA . THR A 1 250 ? -8.920 -14.076 11.408 1.00 96.56 250 THR A CA 1
ATOM 1820 C C . THR A 1 250 ? -10.164 -13.604 12.159 1.00 96.56 250 THR A C 1
ATOM 1822 O O . THR A 1 250 ? -10.991 -14.424 12.538 1.00 96.56 250 THR A O 1
ATOM 1825 N N . ASP A 1 251 ? -10.316 -12.292 12.357 1.00 96.75 251 ASP A N 1
ATOM 1826 C CA . ASP A 1 251 ? -11.451 -11.673 13.046 1.00 96.75 251 ASP A CA 1
ATOM 1827 C C . ASP A 1 251 ? -12.010 -10.498 12.215 1.00 96.75 251 ASP A C 1
ATOM 1829 O O . ASP A 1 251 ? -11.272 -9.704 11.614 1.00 96.75 251 ASP A O 1
ATOM 1833 N N . ALA A 1 252 ? -13.337 -10.371 12.163 1.00 96.88 252 ALA A N 1
ATOM 1834 C CA . ALA A 1 252 ? -14.017 -9.286 11.464 1.00 96.88 252 ALA A CA 1
ATOM 1835 C C . ALA A 1 252 ? -13.718 -7.897 12.060 1.00 96.88 252 ALA A C 1
ATOM 1837 O O . ALA A 1 252 ? -13.723 -6.921 11.314 1.00 96.88 252 ALA A O 1
ATOM 1838 N N . ALA A 1 253 ? -13.417 -7.799 13.356 1.00 97.88 253 ALA A N 1
ATOM 1839 C CA . ALA A 1 253 ? -13.107 -6.559 14.063 1.00 97.88 253 ALA A CA 1
ATOM 1840 C C . ALA A 1 253 ? -11.620 -6.162 14.000 1.00 97.88 253 ALA A C 1
ATOM 1842 O O . ALA A 1 253 ? -11.294 -5.011 14.301 1.00 97.88 253 ALA A O 1
ATOM 1843 N N . GLN A 1 254 ? -10.718 -7.059 13.573 1.00 98.44 254 GLN A N 1
ATOM 1844 C CA . GLN A 1 254 ? -9.285 -6.753 13.459 1.00 98.44 254 GLN A CA 1
ATOM 1845 C C . GLN A 1 254 ? -9.043 -5.527 12.572 1.00 98.44 254 GLN A C 1
ATOM 1847 O O . GLN A 1 254 ? -9.589 -5.409 11.474 1.00 98.44 254 GLN A O 1
ATOM 1852 N N . ILE A 1 255 ? -8.169 -4.627 12.997 1.00 98.88 255 ILE A N 1
ATOM 1853 C CA . ILE A 1 255 ? -7.586 -3.662 12.068 1.00 98.88 255 ILE A CA 1
ATOM 1854 C C . ILE A 1 255 ? -6.414 -4.367 11.396 1.00 98.88 255 ILE A C 1
ATOM 1856 O O . ILE A 1 255 ? -5.606 -5.009 12.057 1.00 98.88 255 ILE A O 1
ATOM 1860 N N . THR A 1 256 ? -6.339 -4.294 10.074 1.00 98.94 256 THR A N 1
ATOM 1861 C CA . THR A 1 256 ? -5.218 -4.866 9.309 1.00 98.94 256 THR A CA 1
ATOM 1862 C C . THR A 1 256 ? -4.457 -3.738 8.641 1.00 98.94 256 THR A C 1
ATOM 1864 O O . THR A 1 256 ? -5.092 -2.868 8.046 1.00 98.94 256 THR A O 1
ATOM 1867 N N . LEU A 1 257 ? -3.130 -3.768 8.703 1.00 98.88 257 LEU A N 1
ATOM 1868 C CA . LEU A 1 257 ? -2.260 -2.767 8.096 1.00 98.88 257 LEU A CA 1
ATOM 1869 C C . LEU A 1 257 ? -1.280 -3.465 7.161 1.00 98.88 257 LEU A C 1
ATOM 1871 O O . LEU A 1 257 ? -0.474 -4.275 7.604 1.00 98.88 257 LEU A O 1
ATOM 1875 N N . TYR A 1 258 ? -1.327 -3.114 5.883 1.00 98.81 258 TYR A N 1
ATOM 1876 C CA . TYR A 1 258 ? -0.275 -3.426 4.932 1.00 98.81 258 TYR A CA 1
ATOM 1877 C C . TYR A 1 258 ? 0.649 -2.218 4.781 1.00 98.81 258 TYR A C 1
ATOM 1879 O O . TYR A 1 258 ? 0.216 -1.165 4.303 1.00 98.81 258 TYR A O 1
ATOM 1887 N N . LYS A 1 259 ? 1.915 -2.366 5.186 1.00 98.25 259 LYS A N 1
ATOM 1888 C CA . LYS A 1 259 ? 2.958 -1.357 4.974 1.00 98.25 259 LYS A CA 1
ATOM 1889 C C . LYS A 1 259 ? 3.870 -1.792 3.830 1.00 98.25 259 LYS A C 1
ATOM 1891 O O . LYS A 1 259 ? 4.568 -2.798 3.933 1.00 98.25 259 LYS A O 1
ATOM 1896 N N . SER A 1 260 ? 3.885 -0.999 2.764 1.00 96.88 260 SER A N 1
ATOM 1897 C CA . SER A 1 260 ? 4.766 -1.181 1.611 1.00 96.88 260 SER A CA 1
ATOM 1898 C C . SER A 1 260 ? 5.934 -0.198 1.673 1.00 96.88 260 SER A C 1
ATOM 1900 O O . SER A 1 260 ? 5.754 0.987 1.964 1.00 96.88 260 SER A O 1
ATOM 1902 N N . VAL A 1 261 ? 7.129 -0.706 1.380 1.00 93.19 261 VAL A N 1
ATOM 1903 C CA . VAL A 1 261 ? 8.348 0.079 1.090 1.00 93.19 261 VAL A CA 1
ATOM 1904 C C . VAL A 1 261 ? 8.888 -0.229 -0.314 1.00 93.19 261 VAL A C 1
ATOM 1906 O O . VAL A 1 261 ? 9.789 0.437 -0.816 1.00 93.19 261 VAL A O 1
ATOM 1909 N N . GLY A 1 262 ? 8.278 -1.200 -0.991 1.00 89.25 262 GLY A N 1
ATOM 1910 C CA . GLY A 1 262 ? 8.702 -1.790 -2.242 1.00 89.25 262 GLY A CA 1
ATOM 1911 C C . GLY A 1 262 ? 9.674 -2.948 -2.055 1.00 89.25 262 GLY A C 1
ATOM 1912 O O . GLY A 1 262 ? 10.536 -2.945 -1.182 1.00 89.25 262 GLY A O 1
ATOM 1913 N N . VAL A 1 263 ? 9.546 -3.939 -2.935 1.00 89.62 263 VAL A N 1
ATOM 1914 C CA . VAL A 1 263 ? 10.471 -5.069 -3.036 1.00 89.62 263 VAL A CA 1
ATOM 1915 C C . VAL A 1 263 ? 10.775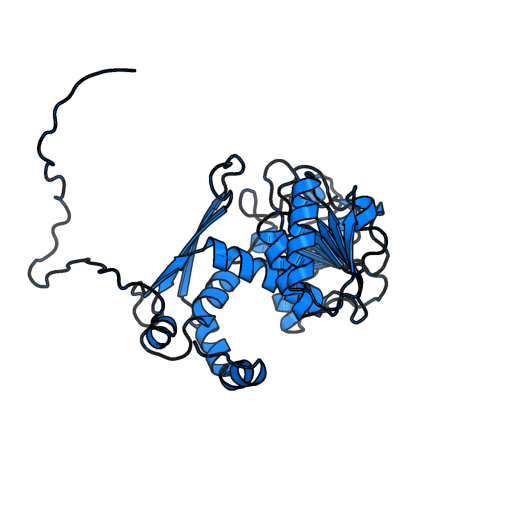 -5.335 -4.509 1.00 89.62 263 VAL A C 1
ATOM 1917 O O . VAL A 1 263 ? 9.870 -5.329 -5.344 1.00 89.62 263 VAL A O 1
ATOM 1920 N N . ALA A 1 264 ? 12.049 -5.570 -4.829 1.00 87.44 264 ALA A N 1
ATOM 1921 C CA . ALA A 1 264 ? 12.536 -5.655 -6.210 1.00 87.44 264 ALA A CA 1
ATOM 1922 C C . ALA A 1 264 ? 11.817 -6.725 -7.050 1.00 87.44 264 ALA A C 1
ATOM 1924 O O . ALA A 1 264 ? 11.590 -6.529 -8.243 1.00 87.44 264 ALA A O 1
ATOM 1925 N N . VAL A 1 265 ? 11.370 -7.823 -6.426 1.00 86.75 265 VAL A N 1
ATOM 1926 C CA . VAL A 1 265 ? 10.620 -8.882 -7.121 1.00 86.75 265 VAL A CA 1
ATOM 1927 C C . VAL A 1 265 ? 9.330 -8.367 -7.771 1.00 86.75 265 VAL A C 1
ATOM 1929 O O . VAL A 1 265 ? 8.933 -8.868 -8.816 1.00 86.75 265 VAL A O 1
ATOM 1932 N N . GLN A 1 266 ? 8.692 -7.327 -7.222 1.00 88.62 266 GLN A N 1
ATOM 1933 C CA . GLN A 1 266 ? 7.512 -6.723 -7.848 1.00 88.62 266 GLN A CA 1
ATOM 1934 C C . GLN A 1 266 ? 7.871 -5.937 -9.116 1.00 88.62 266 GLN A C 1
ATOM 1936 O O . GLN A 1 266 ? 7.091 -5.929 -10.067 1.00 88.62 266 GLN A O 1
ATOM 1941 N N . ASP A 1 267 ? 9.033 -5.278 -9.142 1.00 87.38 267 ASP A N 1
ATOM 1942 C CA . ASP A 1 267 ? 9.519 -4.567 -10.329 1.00 87.38 267 ASP A CA 1
ATOM 1943 C C . ASP A 1 267 ? 9.911 -5.573 -11.432 1.00 87.38 267 ASP A C 1
ATOM 1945 O O . ASP A 1 267 ? 9.545 -5.397 -12.598 1.00 87.38 267 ASP A O 1
ATOM 1949 N N . ALA A 1 268 ? 10.572 -6.675 -11.059 1.00 84.25 268 ALA A N 1
ATOM 1950 C CA . ALA A 1 268 ? 10.909 -7.780 -11.961 1.00 84.25 268 ALA A CA 1
ATOM 1951 C C . ALA A 1 268 ? 9.658 -8.495 -12.510 1.00 84.25 268 ALA A C 1
ATOM 1953 O O . ALA A 1 268 ? 9.558 -8.776 -13.705 1.00 84.25 268 ALA A O 1
ATOM 1954 N N . ALA A 1 269 ? 8.649 -8.734 -11.668 1.00 83.06 269 ALA A N 1
ATOM 1955 C CA . ALA A 1 269 ? 7.386 -9.326 -12.101 1.00 83.06 269 ALA A CA 1
ATOM 1956 C C . ALA A 1 269 ? 6.627 -8.406 -13.074 1.00 83.06 269 ALA A C 1
ATOM 1958 O O . ALA A 1 269 ? 6.173 -8.844 -14.129 1.00 83.06 269 ALA A O 1
ATOM 1959 N N . ALA A 1 270 ? 6.526 -7.111 -12.763 1.00 80.88 270 ALA A N 1
ATOM 1960 C CA . ALA A 1 270 ? 5.834 -6.161 -13.628 1.00 80.88 270 ALA A CA 1
ATOM 1961 C C . ALA A 1 270 ? 6.531 -6.012 -14.991 1.00 80.88 270 ALA A C 1
ATOM 1963 O O . ALA A 1 270 ? 5.866 -6.040 -16.024 1.00 80.88 270 ALA A O 1
ATOM 1964 N N . SER A 1 271 ? 7.863 -5.944 -15.006 1.00 74.81 271 SER A N 1
ATOM 1965 C CA . SER A 1 271 ? 8.643 -5.860 -16.248 1.00 74.81 271 SER A CA 1
ATOM 1966 C C . SER A 1 271 ? 8.629 -7.153 -17.076 1.00 74.81 271 SER A C 1
ATOM 1968 O O . SER A 1 271 ? 8.627 -7.093 -18.304 1.00 74.81 271 SER A O 1
ATOM 1970 N N . SER A 1 272 ? 8.557 -8.327 -16.439 1.00 67.56 272 SER A N 1
ATOM 1971 C CA . SER A 1 272 ? 8.467 -9.618 -17.143 1.00 67.56 272 SER A CA 1
ATOM 1972 C C . SER A 1 272 ? 7.076 -9.904 -17.714 1.00 67.56 272 SER A C 1
ATOM 1974 O O . SER A 1 272 ? 6.976 -10.541 -18.763 1.00 67.56 272 SER A O 1
ATOM 1976 N N . THR A 1 273 ? 5.992 -9.396 -17.109 1.00 56.31 273 THR A N 1
ATOM 1977 C CA . THR A 1 273 ? 4.624 -9.536 -17.661 1.00 56.31 273 THR A CA 1
ATOM 1978 C C . THR A 1 273 ? 4.469 -8.968 -19.073 1.00 56.31 273 THR A C 1
ATOM 1980 O O . THR A 1 273 ? 3.735 -9.533 -19.886 1.00 56.31 273 THR A O 1
ATOM 1983 N N . GLU A 1 274 ? 5.267 -7.964 -19.435 1.00 50.72 274 GLU A N 1
ATOM 1984 C CA . GLU A 1 274 ? 5.349 -7.417 -20.793 1.00 50.72 274 GLU A CA 1
ATOM 1985 C C . GLU A 1 274 ? 6.181 -8.276 -21.775 1.00 50.72 274 GLU A C 1
ATOM 1987 O O . GLU A 1 274 ? 6.416 -7.863 -22.912 1.00 50.72 274 GLU A O 1
ATOM 1992 N N . SER A 1 275 ? 6.628 -9.473 -21.372 1.00 52.09 275 SER A N 1
ATOM 1993 C CA . SER A 1 275 ? 7.642 -10.270 -22.084 1.00 52.09 275 SER A CA 1
ATOM 1994 C C . SER A 1 275 ? 7.170 -11.640 -22.607 1.00 52.09 275 SER A C 1
ATOM 1996 O O . SER A 1 275 ? 7.906 -12.310 -23.324 1.00 52.09 275 SER A O 1
ATOM 1998 N N . HIS A 1 276 ? 5.944 -12.076 -22.312 1.00 41.12 276 HIS A N 1
ATOM 1999 C CA . HIS A 1 276 ? 5.606 -13.507 -22.315 1.00 41.12 276 HIS A CA 1
ATOM 2000 C C . HIS A 1 276 ? 5.784 -14.276 -23.631 1.00 41.12 276 HIS A C 1
ATOM 2002 O O . HIS A 1 276 ? 4.963 -14.142 -24.539 1.00 41.12 276 HIS A O 1
ATOM 2008 N N . SER A 1 277 ? 6.802 -15.153 -23.601 1.00 39.00 277 SER A N 1
ATOM 2009 C CA . SER A 1 277 ? 7.219 -16.287 -24.454 1.00 39.00 277 SER A CA 1
ATOM 2010 C C . SER A 1 277 ? 8.345 -16.016 -25.476 1.00 39.00 277 SER A C 1
ATOM 2012 O O . SER A 1 277 ? 8.175 -15.242 -26.410 1.00 39.00 277 SER A O 1
ATOM 2014 N N . SER A 1 278 ? 9.512 -16.637 -25.261 1.00 35.09 278 SER A N 1
ATOM 2015 C CA . SER A 1 278 ? 10.832 -16.458 -25.908 1.00 35.09 278 SER A CA 1
ATOM 2016 C C . SER A 1 278 ? 10.904 -16.344 -27.446 1.00 35.09 278 SER A C 1
ATOM 2018 O O . SER A 1 278 ? 9.963 -16.715 -28.142 1.00 35.09 278 SER A O 1
ATOM 2020 N N . PRO A 1 279 ? 12.085 -16.012 -28.012 1.00 35.12 279 PRO A N 1
ATOM 2021 C CA . PRO A 1 279 ? 13.092 -15.075 -27.540 1.00 35.12 279 PRO A CA 1
ATOM 2022 C C . PRO A 1 279 ? 12.791 -13.713 -28.172 1.00 35.12 279 PRO A C 1
ATOM 2024 O O . PRO A 1 279 ? 12.375 -13.609 -29.323 1.00 35.12 279 PRO A O 1
ATOM 2027 N N . THR A 1 280 ? 13.052 -12.649 -27.431 1.00 43.47 280 THR A N 1
ATOM 2028 C CA . THR A 1 280 ? 12.828 -11.262 -27.838 1.00 43.47 280 THR A CA 1
ATOM 2029 C C . THR A 1 280 ? 11.403 -10.719 -27.647 1.00 43.47 280 THR A C 1
ATOM 2031 O O . THR A 1 280 ? 10.743 -10.310 -28.587 1.00 43.47 280 THR A O 1
ATOM 2034 N N . PHE A 1 281 ? 10.986 -10.635 -26.382 1.00 48.12 281 PHE A N 1
ATOM 2035 C CA . PHE A 1 281 ? 10.067 -9.630 -25.821 1.00 48.12 281 PHE A CA 1
ATOM 2036 C C . PHE A 1 281 ? 8.673 -9.419 -26.453 1.00 48.12 281 PHE A C 1
ATOM 2038 O O . PHE A 1 281 ? 8.526 -9.058 -27.620 1.00 48.12 281 PHE A O 1
ATOM 2045 N N . ALA A 1 282 ? 7.601 -9.470 -25.651 1.00 42.09 282 ALA A N 1
ATOM 2046 C CA . ALA A 1 282 ? 6.240 -9.249 -26.160 1.00 42.09 282 ALA A CA 1
ATOM 2047 C C . ALA A 1 282 ? 5.976 -7.815 -26.671 1.00 42.09 282 ALA A C 1
ATOM 2049 O O . ALA A 1 282 ? 5.080 -7.626 -27.499 1.00 42.09 282 ALA A O 1
ATOM 2050 N N . TRP A 1 283 ? 6.789 -6.821 -26.295 1.00 47.25 283 TRP A N 1
ATOM 2051 C CA . TRP A 1 283 ? 6.782 -5.510 -26.953 1.00 47.25 283 TRP A CA 1
ATOM 2052 C C . TRP A 1 283 ? 7.235 -5.577 -28.419 1.00 47.25 283 TRP A C 1
ATOM 2054 O O . TRP A 1 283 ? 6.638 -4.888 -29.244 1.00 47.25 283 TRP A O 1
ATOM 2064 N N . LYS A 1 284 ? 8.156 -6.480 -28.800 1.00 47.38 284 LYS A N 1
ATOM 2065 C CA . LYS A 1 284 ? 8.485 -6.709 -30.221 1.00 47.38 284 LYS A CA 1
ATOM 2066 C C . LYS A 1 284 ? 7.288 -7.241 -30.993 1.00 47.38 284 LYS A C 1
ATOM 2068 O O . LYS A 1 284 ? 7.016 -6.768 -32.091 1.00 47.38 284 LYS A O 1
ATOM 2073 N N . ARG A 1 285 ? 6.521 -8.162 -30.399 1.00 44.94 285 ARG A N 1
ATOM 2074 C CA . ARG A 1 285 ? 5.287 -8.690 -31.011 1.00 44.94 285 ARG A CA 1
ATOM 2075 C C . ARG A 1 285 ? 4.180 -7.645 -31.131 1.00 44.94 285 ARG A C 1
ATOM 2077 O O . ARG A 1 285 ? 3.408 -7.692 -32.082 1.00 44.94 285 ARG A O 1
ATOM 2084 N N . LYS A 1 286 ? 4.104 -6.692 -30.198 1.00 49.94 286 LYS A N 1
ATOM 2085 C CA . LYS A 1 286 ? 3.144 -5.575 -30.244 1.00 49.94 286 LYS A CA 1
ATOM 2086 C C . LYS A 1 286 ? 3.658 -4.346 -31.010 1.00 49.94 286 LYS A C 1
ATOM 2088 O O . LYS A 1 286 ? 2.926 -3.363 -31.097 1.00 49.94 286 LYS A O 1
ATOM 2093 N N . GLY A 1 287 ? 4.883 -4.380 -31.546 1.00 52.00 287 GLY A N 1
ATOM 2094 C CA . GLY A 1 287 ? 5.526 -3.232 -32.198 1.00 52.00 287 GLY A CA 1
ATOM 2095 C C . GLY A 1 287 ? 5.741 -2.030 -31.268 1.00 52.00 287 GLY A C 1
ATOM 2096 O O . GLY A 1 287 ? 5.834 -0.899 -31.738 1.00 52.00 287 GLY A O 1
ATOM 2097 N N . ALA A 1 288 ? 5.764 -2.256 -29.954 1.00 54.03 288 ALA A N 1
ATOM 2098 C CA . ALA A 1 288 ? 5.968 -1.225 -28.946 1.00 54.03 288 ALA A CA 1
ATOM 2099 C C . ALA A 1 288 ? 7.466 -1.083 -28.626 1.00 54.03 288 ALA A C 1
ATOM 2101 O O . ALA A 1 288 ? 8.193 -2.071 -28.574 1.00 54.03 288 ALA A O 1
ATOM 2102 N N . GLY A 1 289 ? 7.920 0.149 -28.385 1.00 58.19 289 GLY A N 1
ATOM 2103 C CA . GLY A 1 289 ? 9.328 0.457 -28.112 1.00 58.19 289 GLY A CA 1
ATOM 2104 C C . GLY A 1 289 ? 10.132 0.830 -29.362 1.00 58.19 289 GLY A C 1
ATOM 2105 O O . GLY A 1 289 ? 9.717 0.606 -30.497 1.00 58.19 289 GLY A O 1
ATOM 2106 N N . ARG A 1 290 ? 11.293 1.459 -29.151 1.00 68.00 290 ARG A N 1
ATOM 2107 C CA . ARG A 1 290 ? 12.230 1.842 -30.216 1.00 68.00 290 ARG A CA 1
ATOM 2108 C C . ARG A 1 290 ? 13.528 1.056 -30.037 1.00 68.00 290 ARG A C 1
ATOM 2110 O O . ARG A 1 290 ? 14.075 1.099 -28.937 1.00 68.00 290 ARG A O 1
ATOM 2117 N N . PRO A 1 291 ? 14.044 0.378 -31.078 1.00 69.31 291 PRO A N 1
ATOM 2118 C CA . PRO A 1 291 ? 15.370 -0.218 -31.016 1.00 69.31 291 PRO A CA 1
ATOM 2119 C C . PRO A 1 291 ? 16.404 0.868 -30.722 1.00 69.31 291 PRO A C 1
ATOM 2121 O O . PRO A 1 291 ? 16.431 1.903 -31.392 1.00 69.31 291 PRO A O 1
ATOM 2124 N N . VAL A 1 292 ? 17.253 0.626 -29.731 1.00 66.62 292 VAL A N 1
ATOM 2125 C CA . VAL A 1 292 ? 18.433 1.445 -29.458 1.00 66.62 292 VAL A CA 1
ATOM 2126 C C . VAL A 1 292 ? 19.634 0.544 -29.697 1.00 66.62 292 VAL A C 1
ATOM 2128 O O . VAL A 1 292 ? 19.692 -0.556 -29.152 1.00 66.62 292 VAL A O 1
ATOM 2131 N N . SER A 1 293 ? 20.562 0.969 -30.553 1.00 63.16 293 SER A N 1
ATOM 2132 C CA . SER A 1 293 ? 21.799 0.218 -30.761 1.00 63.16 293 SER A CA 1
ATOM 2133 C C . SER A 1 293 ? 22.640 0.307 -29.491 1.00 63.16 293 SER A C 1
ATOM 2135 O O . SER A 1 293 ? 23.124 1.384 -29.141 1.00 63.16 293 SER A O 1
ATOM 2137 N N . SER A 1 294 ? 22.816 -0.814 -28.795 1.00 53.38 294 SER A N 1
ATOM 2138 C CA . SER A 1 294 ? 23.864 -0.957 -27.791 1.00 53.38 294 SER A CA 1
ATOM 2139 C C . SER A 1 294 ? 25.178 -1.173 -28.536 1.00 53.38 294 SER A C 1
ATOM 2141 O O . SER A 1 294 ? 25.652 -2.300 -28.667 1.00 53.38 294 SER A O 1
ATOM 2143 N N . ALA A 1 295 ? 25.746 -0.109 -29.102 1.00 41.41 295 ALA A N 1
ATOM 2144 C CA . ALA A 1 295 ? 27.075 -0.162 -29.695 1.00 41.41 295 ALA A CA 1
ATOM 2145 C C . ALA A 1 295 ? 28.125 -0.307 -28.580 1.00 41.41 295 ALA A C 1
ATOM 2147 O O . ALA A 1 295 ? 28.868 0.618 -28.277 1.00 41.41 295 ALA A O 1
ATOM 2148 N N . VAL A 1 296 ? 28.180 -1.478 -27.949 1.00 47.56 296 VAL A N 1
ATOM 2149 C CA . VAL A 1 296 ? 29.418 -1.980 -27.367 1.00 47.56 296 VAL A CA 1
ATOM 2150 C C . VAL A 1 296 ? 30.079 -2.742 -28.503 1.00 47.56 296 VAL A C 1
ATOM 2152 O O . VAL A 1 296 ? 29.854 -3.931 -28.704 1.00 47.56 296 VAL A O 1
ATOM 2155 N N . THR A 1 297 ? 30.819 -2.018 -29.337 1.00 35.91 297 THR A N 1
ATOM 2156 C CA . THR A 1 297 ? 31.672 -2.619 -30.358 1.00 35.91 297 THR A CA 1
ATOM 2157 C C . THR A 1 297 ? 32.798 -3.369 -29.657 1.00 35.91 297 THR A C 1
ATOM 2159 O O . THR A 1 297 ? 33.867 -2.813 -29.424 1.00 35.91 297 THR A O 1
ATOM 2162 N N . THR A 1 298 ? 32.588 -4.635 -29.317 1.00 38.53 298 THR A N 1
ATOM 2163 C CA . THR A 1 298 ? 33.707 -5.572 -29.229 1.00 38.53 298 THR A CA 1
ATOM 2164 C C . THR A 1 298 ? 33.993 -6.019 -30.654 1.00 38.53 298 THR A C 1
ATOM 2166 O O . THR A 1 298 ? 33.366 -6.946 -31.164 1.00 38.53 298 THR A O 1
ATOM 2169 N N . SER A 1 299 ? 34.882 -5.293 -31.334 1.00 33.31 299 SER A N 1
ATOM 2170 C CA . SER A 1 299 ? 35.515 -5.822 -32.541 1.00 33.31 299 SER A CA 1
ATOM 2171 C C . SER A 1 299 ? 36.261 -7.111 -32.153 1.00 33.31 299 SER A C 1
ATOM 2173 O O . SER A 1 299 ? 36.955 -7.083 -31.135 1.00 33.31 299 SER A O 1
ATOM 2175 N N . PRO A 1 300 ? 36.142 -8.228 -32.895 1.00 41.72 300 PRO A N 1
ATOM 2176 C CA . PRO A 1 300 ? 36.809 -9.488 -32.549 1.00 41.72 300 PRO A CA 1
ATOM 2177 C C . PRO A 1 300 ? 38.346 -9.451 -32.636 1.00 41.72 300 PRO A C 1
ATOM 2179 O O . PRO A 1 300 ? 38.993 -10.395 -32.196 1.00 41.72 300 PRO A O 1
ATOM 2182 N N . ASP A 1 301 ? 38.934 -8.376 -33.171 1.00 39.53 301 ASP A N 1
ATOM 2183 C CA . ASP A 1 301 ? 40.315 -8.388 -33.673 1.00 39.53 301 ASP A CA 1
ATOM 2184 C C . ASP A 1 301 ? 41.332 -7.560 -32.867 1.00 39.53 301 ASP A C 1
ATOM 2186 O O . ASP A 1 301 ? 42.307 -7.068 -33.433 1.00 39.53 301 ASP A O 1
ATOM 2190 N N . THR A 1 302 ? 41.187 -7.419 -31.545 1.00 33.81 302 THR A N 1
ATOM 2191 C CA . THR A 1 302 ? 42.292 -6.866 -30.734 1.00 33.81 302 THR A CA 1
ATOM 2192 C C . THR A 1 302 ? 42.338 -7.414 -29.303 1.00 33.81 302 THR A C 1
ATOM 2194 O O . THR A 1 302 ? 41.365 -7.269 -28.560 1.00 33.81 302 THR A O 1
ATOM 2197 N N . PRO A 1 303 ? 43.472 -8.001 -28.857 1.00 35.06 303 PRO A N 1
ATOM 2198 C CA . PRO A 1 303 ? 43.674 -8.342 -27.455 1.00 35.06 303 PRO A CA 1
ATOM 2199 C C . PRO A 1 303 ? 43.677 -7.078 -26.590 1.00 35.06 303 PRO A C 1
ATOM 2201 O O . PRO A 1 303 ? 44.167 -6.022 -26.987 1.00 35.06 303 PRO A O 1
ATOM 2204 N N . SER A 1 304 ? 43.138 -7.221 -25.386 1.00 39.62 304 SER A N 1
ATOM 2205 C CA . SER A 1 304 ? 42.963 -6.191 -24.368 1.00 39.62 304 SER A CA 1
ATOM 2206 C C . SER A 1 304 ? 44.211 -5.342 -24.089 1.00 39.62 304 SER A C 1
ATOM 2208 O O . SER A 1 304 ? 45.191 -5.835 -23.531 1.00 39.62 304 SER A O 1
ATOM 2210 N N . THR A 1 305 ? 44.095 -4.032 -24.297 1.00 31.80 305 THR A N 1
ATOM 2211 C CA . THR A 1 305 ? 44.752 -3.032 -23.446 1.00 31.80 305 THR A CA 1
ATOM 2212 C C . THR A 1 305 ? 43.740 -1.957 -23.079 1.00 31.80 305 THR A C 1
ATOM 2214 O O . THR A 1 305 ? 43.413 -1.069 -23.865 1.00 31.80 305 THR A O 1
ATOM 2217 N N . THR A 1 306 ? 43.212 -2.066 -21.866 1.00 43.75 306 THR A N 1
ATOM 2218 C CA . THR A 1 306 ? 42.410 -1.047 -21.195 1.00 43.75 306 THR A CA 1
ATOM 2219 C C . THR A 1 306 ? 43.311 0.157 -20.927 1.00 43.75 306 THR A C 1
ATOM 2221 O O . THR A 1 306 ? 44.146 0.073 -20.041 1.00 43.75 306 THR A O 1
ATOM 2224 N N . HIS A 1 307 ? 43.207 1.217 -21.734 1.00 40.62 307 HIS A N 1
ATOM 2225 C CA . HIS A 1 307 ? 43.530 2.625 -21.432 1.00 40.62 307 HIS A CA 1
ATOM 2226 C C . HIS A 1 307 ? 43.687 3.395 -22.753 1.00 40.62 307 HIS A C 1
ATOM 2228 O O . HIS A 1 307 ? 44.759 3.362 -23.341 1.00 40.62 307 HIS A O 1
ATOM 2234 N N . ALA A 1 308 ? 42.635 4.088 -23.206 1.00 38.53 308 ALA A N 1
ATOM 2235 C CA . ALA A 1 308 ? 42.702 5.369 -23.934 1.00 38.53 308 ALA A CA 1
ATOM 2236 C C . ALA A 1 308 ? 41.352 5.679 -24.600 1.00 38.53 308 ALA A C 1
ATOM 2238 O O . ALA A 1 308 ? 41.066 5.224 -25.702 1.00 38.53 308 ALA A O 1
ATOM 2239 N N . ALA A 1 309 ? 40.540 6.510 -23.952 1.00 34.69 309 ALA A N 1
ATOM 2240 C CA . ALA A 1 309 ? 39.490 7.266 -24.631 1.00 34.69 309 ALA A CA 1
ATOM 2241 C C . ALA A 1 309 ? 39.299 8.621 -23.934 1.00 34.69 309 ALA A C 1
ATOM 2243 O O . ALA A 1 309 ? 38.246 8.930 -23.392 1.00 34.69 309 ALA A O 1
ATOM 2244 N N . LEU A 1 310 ? 40.358 9.432 -23.929 1.00 39.94 310 LEU A N 1
ATOM 2245 C CA . LEU A 1 310 ? 40.235 10.886 -23.844 1.00 39.94 310 LEU A CA 1
ATOM 2246 C C . LEU A 1 310 ? 40.716 11.434 -25.188 1.00 39.94 310 LEU A C 1
ATOM 2248 O O . LEU A 1 310 ? 41.886 11.757 -25.366 1.00 39.94 310 LEU A O 1
ATOM 2252 N N . GLY A 1 311 ? 39.806 11.436 -26.163 1.00 29.91 311 GLY A N 1
ATOM 2253 C CA . GLY A 1 311 ? 39.989 12.041 -27.479 1.00 29.91 311 GLY A CA 1
ATOM 2254 C C . GLY A 1 311 ? 39.192 13.339 -27.556 1.00 29.91 311 GLY A C 1
ATOM 2255 O O . GLY A 1 311 ? 37.994 13.351 -27.290 1.00 29.91 311 GLY A O 1
ATOM 2256 N N . ALA A 1 312 ? 39.891 14.426 -27.863 1.00 33.38 312 ALA A N 1
ATOM 2257 C CA . ALA A 1 312 ? 39.441 15.811 -27.825 1.00 33.38 312 ALA A CA 1
ATOM 2258 C C . ALA A 1 312 ? 38.172 16.111 -28.653 1.00 33.38 312 ALA A C 1
ATOM 2260 O O . ALA A 1 312 ? 38.038 15.667 -29.791 1.00 33.38 312 ALA A O 1
ATOM 2261 N N . SER A 1 313 ? 37.286 16.951 -28.106 1.00 32.56 313 SER A N 1
ATOM 2262 C CA . SER A 1 313 ? 36.271 17.679 -28.886 1.00 32.56 313 SER A CA 1
ATOM 2263 C C . SER A 1 313 ? 36.859 18.989 -29.428 1.00 32.56 313 SER A C 1
ATOM 2265 O O . SER A 1 313 ? 37.609 19.649 -28.702 1.00 32.56 313 SER A O 1
ATOM 2267 N N . PRO A 1 314 ? 36.537 19.402 -30.668 1.00 37.06 314 PRO A N 1
ATOM 2268 C CA . PRO A 1 314 ? 37.045 20.641 -31.232 1.00 37.06 314 PRO A CA 1
ATOM 2269 C C . PRO A 1 314 ? 36.302 21.863 -30.674 1.00 37.06 314 PRO A C 1
ATOM 2271 O O . PRO A 1 314 ? 35.111 21.838 -30.372 1.00 37.06 314 PRO A O 1
ATOM 2274 N N . SER A 1 315 ? 37.075 22.935 -30.551 1.00 34.44 315 SER A N 1
ATOM 2275 C CA . SER A 1 315 ? 36.755 24.277 -30.070 1.00 34.44 315 SER A CA 1
ATOM 2276 C C . SER A 1 315 ? 35.392 24.846 -30.480 1.00 34.44 315 SER A C 1
ATOM 2278 O O . SER A 1 315 ? 35.105 24.972 -31.670 1.00 34.44 315 SER A O 1
ATOM 2280 N N . VAL A 1 316 ? 34.661 25.395 -29.504 1.00 35.03 316 VAL A N 1
ATOM 2281 C CA . VAL A 1 316 ? 33.792 26.559 -29.723 1.00 35.03 316 VAL A CA 1
ATOM 2282 C C . VAL A 1 316 ? 34.105 27.590 -28.645 1.00 35.03 316 VAL A C 1
ATOM 2284 O O . VAL A 1 316 ? 33.840 27.395 -27.462 1.00 35.03 316 VAL A O 1
ATOM 2287 N N . SER A 1 317 ? 34.721 28.687 -29.076 1.00 34.28 317 SER A N 1
ATOM 2288 C CA . SER A 1 317 ? 34.894 29.894 -28.286 1.00 34.28 317 SER A CA 1
ATOM 2289 C C . SER A 1 317 ? 33.571 30.658 -28.218 1.00 34.28 317 SER A C 1
ATOM 2291 O O . SER A 1 317 ? 32.930 30.899 -29.240 1.00 34.28 317 SER A O 1
ATOM 2293 N N . ARG A 1 318 ? 33.182 31.083 -27.014 1.00 32.19 318 ARG A N 1
ATOM 2294 C CA . ARG A 1 318 ? 32.699 32.444 -26.732 1.00 32.19 318 ARG A CA 1
ATOM 2295 C C . ARG A 1 318 ? 32.566 32.648 -25.229 1.00 32.19 318 ARG A C 1
ATOM 2297 O O . ARG A 1 318 ? 32.110 31.784 -24.492 1.00 32.19 318 ARG A O 1
ATOM 2304 N N . ALA A 1 319 ? 33.059 33.803 -24.819 1.00 30.47 319 ALA A N 1
ATOM 2305 C CA . ALA A 1 319 ? 33.290 34.227 -23.457 1.00 30.47 319 ALA A CA 1
ATOM 2306 C C . ALA A 1 319 ? 32.048 34.861 -22.792 1.00 30.47 319 ALA A C 1
ATOM 2308 O O . ALA A 1 319 ? 31.326 35.603 -23.454 1.00 30.47 319 ALA A O 1
ATOM 2309 N N . CYS A 1 320 ? 31.971 34.657 -21.465 1.00 27.59 320 CYS A N 1
ATOM 2310 C CA . CYS A 1 320 ? 31.560 35.599 -20.399 1.00 27.59 320 CYS A CA 1
ATOM 2311 C C . CYS A 1 320 ? 30.064 35.974 -20.203 1.00 27.59 320 CYS A C 1
ATOM 2313 O O . CYS A 1 320 ? 29.273 35.878 -21.134 1.00 27.59 320 CYS A O 1
ATOM 2315 N N . PRO A 1 321 ? 29.685 36.543 -19.032 1.00 42.81 321 PRO A N 1
ATOM 2316 C CA . PRO A 1 321 ? 29.738 35.947 -17.685 1.00 42.81 321 PRO A CA 1
ATOM 2317 C C . PRO A 1 321 ? 28.425 36.173 -16.881 1.00 42.81 321 PRO A C 1
ATOM 2319 O O . PRO A 1 321 ? 27.678 37.095 -17.189 1.00 42.81 321 PRO A O 1
ATOM 2322 N N . PHE A 1 322 ? 28.190 35.343 -15.854 1.00 37.00 322 PHE A N 1
ATOM 2323 C CA . PHE A 1 322 ? 27.476 35.540 -14.566 1.00 37.00 322 PHE A CA 1
ATOM 2324 C C . PHE A 1 322 ? 26.855 34.221 -14.096 1.00 37.00 322 PHE A C 1
ATOM 2326 O O . PHE A 1 322 ? 26.184 33.553 -14.914 1.00 37.00 322 PHE A O 1
#

Mean predicted aligned error: 9.67 Å

Foldseek 3Di:
DDDADPVRVVVVDPVVLLVVLLVLQDKDKDWAAQPPDDPDDRIFIWMFTADSVPRHGFDIDGVVVLVLQLLLLLVLLLCLQAFDQPFAEEEEEDLDSNSLNNLVSNCVRHHHQEYEYEYPDQVSSVVSLVVSPVPNPNHHYYYDDALLVRQAPHREYEYDDQDQDASAEPVSHFFRHEYEAEHAHPNHANHALVLLLQAQEEEQDLCQQVDDPPGHHRRVVVSVVVVSDHSVSHQYYSVCSVVVVGHHDPDNRHYHYYYYSDDVSSSSSSVSVQARDDDRGVCVVVVHDDDDDPPPPPPVPDDDDPDDDPDDDDDDDDDDDD

Sequence (322 aa):
MLILSRSDVERLLDPDALREAIARAMADKLVSLFPRNTDRPTHQAVIVAFDPDNGSPAALMDGEAITAARTAAGSALATDLLARKEAAVLAVIGTGVQARAHLRALARVRAFREVRIAGRDAAKAAALGKEARAWLGGATIRTMTSYAQAIAGADVVAATTHSPDPVVRREWLAPGSHVNSVGYNTAGREIDGATIRDALLVVESRAGTLAPPPTGSNDIALAIAEGLVTATHVHAELGELVSGTRPGRTDAAQITLYKSVGVAVQDAAASSTESHSSPTFAWKRKGAGRPVSSAVTTSPDTPSTTHAALGASPSVSRACPF

Radius of gyration: 22.79 Å; Cα contacts (8 Å, |Δi|>4): 592; chains: 1; bounding box: 66×57×56 Å

Nearest PDB structures (foldseek):
  6t3e-assembly1_A  TM=8.634E-01  e=3.870E-29  Thermococcus litoralis DSM 5473
  2i99-assembly1_B  TM=9.175E-01  e=1.745E-24  Homo sapiens
  8j1g-assembly1_A  TM=7.737E-01  e=2.698E-19  Pseudomonas veronii
  8j1c-assembly2_C  TM=7.453E-01  e=1.139E-19  Pseudomonas veronii
  5yu0-assembly1_B  TM=7.385E-01  e=5.388E-17  Streptomyces pristinaespiralis

Solvent-accessible surface area (backbone atoms only — not comparable to full-atom values): 18151 Å² total; per-residue (Å²): 135,88,84,72,52,74,69,52,51,58,70,70,50,50,66,64,63,49,50,50,42,39,74,53,38,40,52,50,73,54,72,48,81,42,86,83,48,83,93,52,72,35,58,50,33,39,29,42,34,34,38,71,90,76,67,45,81,70,44,80,42,70,24,44,66,49,49,32,49,40,56,18,44,51,46,20,52,48,43,60,62,43,30,57,89,85,41,31,30,37,14,34,36,30,66,45,69,47,30,58,32,32,60,62,32,38,58,73,65,36,75,42,53,31,38,25,30,16,38,98,47,65,67,50,20,49,51,51,44,55,55,44,59,76,73,46,78,87,37,50,73,44,68,38,96,39,52,56,70,25,35,49,76,22,31,32,35,39,41,34,37,72,36,48,56,60,67,42,52,47,89,35,57,41,76,25,18,19,37,34,38,58,44,70,31,98,84,29,19,44,47,35,46,63,36,57,55,68,22,56,28,31,28,72,38,67,69,50,39,71,36,65,81,93,59,20,37,46,40,58,54,49,19,35,75,71,66,62,43,57,88,80,57,60,70,39,36,54,65,35,45,75,72,62,81,34,85,61,68,87,52,78,56,48,32,30,32,38,47,44,71,77,58,71,67,48,58,19,35,58,61,31,69,55,28,77,70,84,86,76,40,38,34,62,79,69,69,49,84,77,95,71,86,78,80,74,81,76,67,94,85,68,85,88,74,95,81,87,86,90,74,85,80,84,88,81,90,82,83,88,90,134

pLDDT: mean 82.67, std 21.75, range [24.45, 98.94]